Protein AF-A0A194X5V4-F1 (afdb_monomer)

Structure (mmCIF, N/CA/C/O backbone):
data_AF-A0A194X5V4-F1
#
_entry.id   AF-A0A194X5V4-F1
#
loop_
_atom_site.group_PDB
_atom_site.id
_atom_site.type_symbol
_atom_site.label_atom_id
_atom_site.label_alt_id
_atom_site.label_comp_id
_atom_site.label_asym_id
_atom_site.label_entity_id
_atom_site.label_seq_id
_atom_site.pdbx_PDB_ins_code
_atom_site.Cartn_x
_atom_site.Cartn_y
_atom_site.Cartn_z
_atom_site.occupancy
_atom_site.B_iso_or_equiv
_atom_site.auth_seq_id
_atom_site.auth_comp_id
_atom_site.auth_asym_id
_atom_site.auth_atom_id
_atom_site.pdbx_PDB_model_num
ATOM 1 N N . MET A 1 1 ? -25.259 -1.245 21.359 1.00 45.81 1 MET A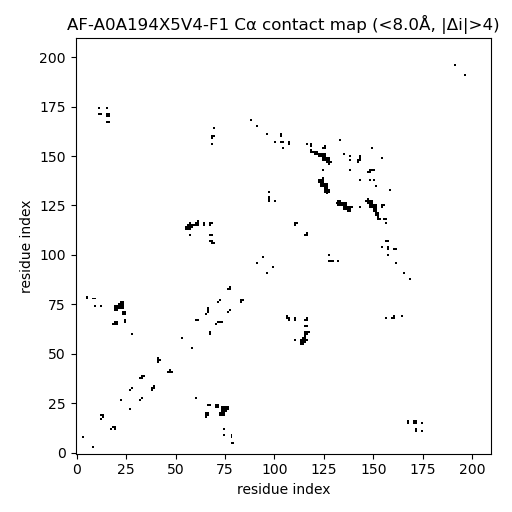 N 1
ATOM 2 C CA . MET A 1 1 ? -23.784 -1.235 21.237 1.00 45.81 1 MET A CA 1
ATOM 3 C C . MET A 1 1 ? -23.325 0.220 21.238 1.00 45.81 1 MET A C 1
ATOM 5 O O . MET A 1 1 ? -23.651 0.951 20.310 1.00 45.81 1 MET A O 1
ATOM 9 N N . GLU A 1 2 ? -22.688 0.691 22.310 1.00 43.69 2 GLU A N 1
ATOM 10 C CA . GLU A 1 2 ? -22.290 2.099 22.434 1.00 43.69 2 GLU A CA 1
ATOM 11 C C . GLU A 1 2 ? -21.183 2.425 21.414 1.00 43.69 2 GLU A C 1
ATOM 13 O O . GLU A 1 2 ? -20.182 1.710 21.302 1.00 43.69 2 GLU A O 1
ATOM 18 N N . LYS A 1 3 ? -21.366 3.478 20.608 1.00 55.34 3 LYS A N 1
ATOM 19 C CA . LYS A 1 3 ? -20.384 3.875 19.589 1.00 55.34 3 LYS A CA 1
ATOM 20 C C . LYS A 1 3 ? -19.095 4.288 20.312 1.00 55.34 3 LYS A C 1
ATOM 22 O O . LYS A 1 3 ? -19.067 5.342 20.940 1.00 55.34 3 LYS A O 1
ATOM 27 N N . LYS A 1 4 ? -18.008 3.506 20.191 1.00 63.91 4 LYS A N 1
ATOM 28 C CA . LYS A 1 4 ? -16.673 3.933 20.666 1.00 63.91 4 LYS A CA 1
ATOM 29 C C . LYS A 1 4 ? -16.400 5.346 20.138 1.00 63.91 4 LYS A C 1
ATOM 31 O O . LYS A 1 4 ? -16.548 5.569 18.929 1.00 63.91 4 LYS A O 1
ATOM 36 N N . SER A 1 5 ? -16.039 6.276 21.027 1.00 81.12 5 SER A N 1
ATOM 37 C CA . SER A 1 5 ? -15.694 7.649 20.645 1.00 81.12 5 SER A CA 1
ATOM 38 C C . SER A 1 5 ? -14.545 7.632 19.633 1.00 81.12 5 SER A C 1
ATOM 40 O O . SER A 1 5 ? -13.731 6.704 19.615 1.00 81.12 5 SER A O 1
ATOM 42 N N . GLY A 1 6 ? -14.478 8.638 18.759 1.00 82.75 6 GLY A N 1
ATOM 43 C CA . GLY A 1 6 ? -13.429 8.703 17.740 1.00 82.75 6 GLY A CA 1
ATOM 44 C C . GLY A 1 6 ? -12.018 8.592 18.336 1.00 82.75 6 GLY A C 1
ATOM 45 O O . GLY A 1 6 ? -11.165 7.934 17.748 1.00 82.75 6 GLY A O 1
ATOM 46 N N . GLU A 1 7 ? -11.775 9.183 19.508 1.00 87.38 7 GLU A N 1
ATOM 47 C CA . GLU A 1 7 ? -10.475 9.097 20.189 1.00 87.38 7 GLU A CA 1
ATOM 48 C C . GLU A 1 7 ? -10.138 7.673 20.637 1.00 87.38 7 GLU A C 1
ATOM 50 O O . GLU A 1 7 ? -9.010 7.225 20.445 1.00 87.38 7 GLU A O 1
ATOM 55 N N . LYS A 1 8 ? -11.126 6.906 21.121 1.00 87.06 8 LYS A N 1
ATOM 56 C CA . LYS A 1 8 ? -10.924 5.484 21.439 1.00 87.06 8 LYS A CA 1
ATOM 57 C C . LYS A 1 8 ? -10.541 4.674 20.196 1.00 87.06 8 LYS A C 1
ATOM 59 O O . LYS A 1 8 ? -9.695 3.796 20.284 1.00 87.06 8 LYS A O 1
ATOM 64 N N . ARG A 1 9 ? -11.132 4.962 19.027 1.00 88.25 9 ARG A N 1
ATOM 65 C CA . ARG A 1 9 ? -10.754 4.276 17.771 1.00 88.25 9 ARG A CA 1
ATOM 66 C C . ARG A 1 9 ? -9.339 4.628 17.335 1.00 88.25 9 ARG A C 1
ATOM 68 O O . ARG A 1 9 ? -8.600 3.742 16.934 1.00 88.25 9 ARG A O 1
ATOM 75 N N . LYS A 1 10 ? -8.962 5.905 17.435 1.00 91.38 10 LYS A N 1
ATOM 76 C CA . LYS A 1 10 ? -7.598 6.357 17.149 1.00 91.38 10 LYS A CA 1
ATOM 77 C C . LYS A 1 10 ? -6.572 5.643 18.031 1.00 91.38 10 LYS A C 1
ATOM 79 O O . LYS A 1 10 ? -5.567 5.190 17.500 1.00 91.38 10 LYS A O 1
ATOM 84 N N . ALA A 1 11 ? -6.833 5.529 19.335 1.00 91.25 11 ALA A N 1
ATOM 85 C CA . ALA A 1 11 ? -5.946 4.825 20.260 1.00 91.25 11 ALA A CA 1
ATOM 86 C C . ALA A 1 11 ? -5.728 3.365 19.830 1.00 91.25 11 ALA A C 1
ATOM 88 O O . ALA A 1 11 ? -4.590 2.958 19.643 1.00 91.25 11 ALA A O 1
ATOM 89 N N . LEU A 1 12 ? -6.807 2.633 19.527 1.00 90.06 12 LEU A N 1
ATOM 90 C CA . LEU A 1 12 ? -6.720 1.241 19.063 1.00 90.06 12 LEU A CA 1
ATOM 91 C C . LEU A 1 12 ? -5.952 1.091 17.740 1.00 90.06 12 LEU A C 1
ATOM 93 O O . LEU A 1 12 ? -5.198 0.141 17.564 1.00 90.06 12 LEU A O 1
ATOM 97 N N . LEU A 1 13 ? -6.126 2.028 16.801 1.00 92.00 13 LEU A N 1
ATOM 98 C CA . LEU A 1 13 ? -5.374 2.023 15.542 1.00 92.00 13 LEU A CA 1
ATOM 99 C C . LEU A 1 13 ? -3.871 2.238 15.772 1.00 92.00 13 LEU A C 1
ATOM 101 O O . LEU A 1 13 ? -3.064 1.602 15.105 1.00 92.00 13 LEU A O 1
ATOM 105 N N . LEU A 1 14 ? -3.505 3.109 16.715 1.00 93.31 14 LEU A N 1
ATOM 106 C CA . LEU A 1 14 ? -2.111 3.389 17.071 1.00 93.31 14 LEU A CA 1
ATOM 107 C C . LEU A 1 14 ? -1.471 2.273 17.902 1.00 93.31 14 LEU A C 1
ATOM 109 O O . LEU A 1 14 ? -0.270 2.057 17.796 1.00 93.31 14 LEU A O 1
ATOM 113 N N . GLU A 1 15 ? -2.255 1.556 18.704 1.00 92.44 15 GLU A N 1
ATOM 114 C CA . GLU A 1 15 ? -1.799 0.333 19.371 1.00 92.44 15 GLU A CA 1
ATOM 115 C C . GLU A 1 15 ? -1.475 -0.771 18.353 1.00 92.44 15 GLU A C 1
ATOM 117 O O . GLU A 1 15 ? -0.500 -1.497 18.531 1.00 92.44 15 GLU A O 1
ATOM 122 N N . ALA A 1 16 ? -2.263 -0.882 17.276 1.00 91.38 16 ALA A N 1
ATOM 123 C CA . ALA A 1 16 ? -2.038 -1.861 16.213 1.00 91.38 16 ALA A CA 1
ATOM 124 C C . ALA A 1 16 ? -0.903 -1.466 15.248 1.00 91.38 16 ALA A C 1
ATOM 126 O O . ALA A 1 16 ? -0.141 -2.322 14.805 1.00 91.38 16 ALA A O 1
ATOM 127 N N . ASP A 1 17 ? -0.781 -0.181 14.907 1.00 92.19 17 ASP A N 1
ATOM 128 C CA . ASP A 1 17 ? 0.313 0.351 14.091 1.00 92.19 17 ASP A CA 1
ATOM 129 C C . ASP A 1 17 ? 0.730 1.746 14.592 1.00 92.19 17 ASP A C 1
ATOM 131 O O . ASP A 1 17 ? 0.142 2.757 14.185 1.00 92.19 17 ASP A O 1
ATOM 135 N N . PRO A 1 18 ? 1.785 1.832 15.427 1.00 92.25 18 PRO A N 1
ATOM 136 C CA . PRO A 1 18 ? 2.283 3.104 15.955 1.00 92.25 18 PRO A CA 1
ATOM 137 C C . PRO A 1 18 ? 2.777 4.074 14.875 1.00 92.25 18 PRO A C 1
ATOM 139 O O . PRO A 1 18 ? 2.921 5.268 15.129 1.00 92.25 18 PRO A O 1
ATOM 142 N N . THR A 1 19 ? 3.052 3.571 13.667 1.00 89.38 19 THR A N 1
ATOM 143 C CA . THR A 1 19 ? 3.538 4.362 12.529 1.00 89.38 19 THR A CA 1
ATOM 144 C C . THR A 1 19 ? 2.417 4.812 11.593 1.00 89.38 19 THR A C 1
ATOM 146 O O . THR A 1 19 ? 2.694 5.431 10.561 1.00 89.38 19 THR A O 1
ATOM 149 N N . MET A 1 20 ? 1.155 4.502 11.919 1.00 90.38 20 MET A N 1
ATOM 150 C CA . MET A 1 20 ? 0.019 4.862 11.080 1.00 90.38 20 MET A CA 1
ATOM 151 C C . MET A 1 20 ? -0.079 6.378 10.933 1.00 90.38 20 MET A C 1
ATOM 153 O O . MET A 1 20 ? -0.158 7.131 11.905 1.00 90.38 20 MET A O 1
ATOM 157 N N . TYR A 1 21 ? -0.097 6.832 9.685 1.00 89.50 21 TYR A N 1
ATOM 158 C CA . TYR A 1 21 ? -0.083 8.255 9.403 1.00 89.50 21 TYR A CA 1
ATOM 159 C C . TYR A 1 21 ? -1.426 8.899 9.802 1.00 89.50 21 TYR A C 1
ATOM 161 O O . TYR A 1 21 ? -2.492 8.322 9.550 1.00 89.50 21 TYR A O 1
ATOM 169 N N . PRO A 1 22 ? -1.413 10.084 10.437 1.00 87.38 22 PRO A N 1
ATOM 170 C CA . PRO A 1 22 ? -2.618 10.654 11.027 1.00 87.38 22 PRO A CA 1
ATOM 171 C C . PRO A 1 22 ? -3.641 11.167 10.009 1.00 87.38 22 PRO A C 1
ATOM 173 O O . PRO A 1 22 ? -4.832 11.154 10.313 1.00 87.38 22 PRO A O 1
ATOM 176 N N . HIS A 1 23 ? -3.202 11.583 8.820 1.00 85.06 23 HIS A N 1
ATOM 177 C CA . HIS A 1 23 ? -4.030 12.333 7.872 1.00 85.06 23 HIS A CA 1
ATOM 178 C C . HIS A 1 23 ? -4.214 11.623 6.541 1.00 85.06 23 HIS A C 1
ATOM 180 O O . HIS A 1 23 ? -3.400 10.795 6.136 1.00 85.06 23 HIS A O 1
ATOM 186 N N . GLN A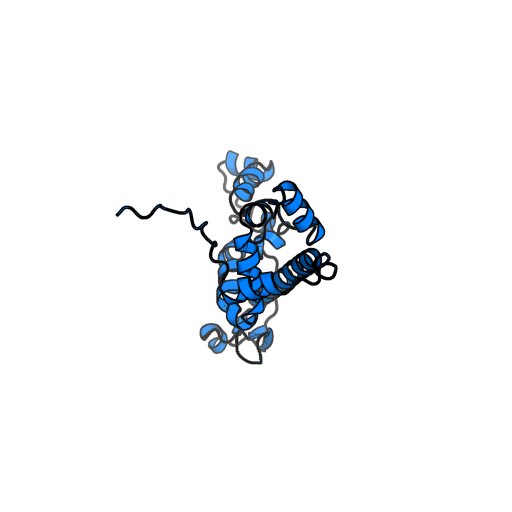 1 24 ? -5.270 11.980 5.818 1.00 79.12 24 GLN A N 1
ATOM 187 C CA . GLN A 1 24 ? -5.379 11.565 4.426 1.00 79.12 24 GLN A CA 1
ATOM 188 C C . GLN A 1 24 ? -4.277 12.241 3.590 1.00 79.12 24 GLN A C 1
ATOM 190 O O . GLN A 1 24 ? -4.008 13.435 3.734 1.00 79.12 24 GLN A O 1
ATOM 195 N N . CYS A 1 25 ? -3.602 11.450 2.749 1.00 68.50 25 CYS A N 1
ATOM 196 C CA . CYS A 1 25 ? -2.513 11.918 1.890 1.00 68.50 25 CYS A CA 1
ATOM 197 C C . CYS A 1 25 ? -2.973 13.058 0.953 1.00 68.50 25 CYS A C 1
ATOM 199 O O . CYS A 1 25 ? -4.155 13.176 0.645 1.00 68.50 25 CYS A O 1
ATOM 201 N N . ASP A 1 26 ? -1.999 13.838 0.473 1.00 62.66 26 ASP A N 1
ATOM 202 C CA . ASP A 1 26 ? -2.054 14.967 -0.472 1.00 62.66 26 ASP A CA 1
ATOM 203 C C . ASP A 1 26 ? -2.190 16.385 0.097 1.00 62.66 26 ASP A C 1
ATOM 205 O O . ASP A 1 26 ? -1.399 17.231 -0.308 1.00 62.66 26 ASP A O 1
ATOM 209 N N . ILE A 1 27 ? -3.084 16.669 1.049 1.00 50.97 27 ILE A N 1
ATOM 210 C CA . ILE A 1 27 ? -3.332 18.071 1.463 1.00 50.97 27 ILE A CA 1
ATOM 211 C C . ILE A 1 27 ? -2.224 18.611 2.392 1.00 50.97 27 ILE A C 1
ATOM 213 O O . ILE A 1 27 ? -1.742 19.732 2.223 1.00 50.97 27 ILE A O 1
ATOM 217 N N . ARG A 1 28 ? -1.745 17.800 3.345 1.00 50.81 28 ARG A N 1
ATOM 218 C CA . ARG A 1 28 ? -0.686 18.233 4.282 1.00 50.81 28 ARG A CA 1
ATOM 219 C C . ARG A 1 28 ? 0.715 18.215 3.687 1.00 50.81 28 ARG A C 1
ATOM 221 O O . ARG A 1 28 ? 1.521 19.080 4.010 1.00 50.81 28 ARG A O 1
ATOM 228 N N . PHE A 1 29 ? 0.971 17.293 2.755 1.00 57.69 29 PHE A N 1
ATOM 229 C CA . PHE A 1 29 ? 2.212 17.284 1.977 1.00 57.69 29 PHE A CA 1
ATOM 230 C C . PHE A 1 29 ? 2.339 18.480 1.046 1.00 57.69 29 PHE A C 1
ATOM 232 O O . PHE A 1 29 ? 3.423 18.686 0.531 1.00 57.69 29 PHE A O 1
ATOM 239 N N . THR A 1 30 ? 1.279 19.244 0.786 1.00 58.53 30 THR A N 1
ATOM 240 C CA . THR A 1 30 ? 1.413 20.534 0.109 1.00 58.53 30 THR A CA 1
ATOM 241 C C . THR A 1 30 ? 1.656 21.657 1.106 1.00 58.53 30 THR A C 1
ATOM 243 O O . THR A 1 30 ? 2.584 22.423 0.908 1.00 58.53 30 THR A O 1
ATOM 246 N N . GLU A 1 31 ? 0.916 21.746 2.211 1.00 54.94 31 GLU A N 1
ATOM 247 C CA . GLU A 1 31 ? 1.033 22.902 3.109 1.00 54.94 31 GLU A CA 1
ATOM 248 C C . GLU A 1 31 ? 2.288 22.869 4.000 1.00 54.94 31 GLU A C 1
ATOM 250 O O . GLU A 1 31 ? 3.033 23.843 4.023 1.00 54.94 31 GLU A O 1
ATOM 255 N N . GLU A 1 32 ? 2.584 21.768 4.697 1.00 56.81 32 GLU A N 1
ATOM 256 C CA . GLU A 1 32 ? 3.774 21.667 5.567 1.00 56.81 32 GLU A CA 1
ATOM 257 C C . GLU A 1 32 ? 5.075 21.650 4.747 1.00 56.81 32 GLU A C 1
ATOM 259 O O . GLU A 1 32 ? 6.091 22.207 5.158 1.00 56.81 32 GLU A O 1
ATOM 264 N N . PHE A 1 33 ? 5.020 21.066 3.549 1.00 56.88 33 PHE A N 1
ATOM 265 C CA . PHE A 1 33 ? 6.147 20.965 2.626 1.00 56.88 33 PHE A CA 1
ATOM 266 C C . PHE A 1 33 ? 6.467 22.288 1.923 1.00 56.88 33 PHE A C 1
ATOM 268 O O . PHE A 1 33 ? 7.618 22.708 1.930 1.00 56.88 33 PHE A O 1
ATOM 275 N N . VAL A 1 34 ? 5.465 22.986 1.364 1.00 56.34 34 VAL A N 1
ATOM 276 C CA . VAL A 1 34 ? 5.650 24.327 0.763 1.00 56.34 34 VAL A CA 1
ATOM 277 C C . VAL A 1 34 ? 6.179 25.314 1.803 1.00 56.34 34 VAL A C 1
ATOM 279 O O . VAL A 1 34 ? 6.888 26.263 1.473 1.00 56.34 34 VAL A O 1
ATOM 282 N N . ASN A 1 35 ? 5.863 25.075 3.075 1.00 59.72 35 ASN A N 1
ATOM 283 C CA . ASN A 1 35 ? 6.273 25.914 4.183 1.00 59.72 35 ASN A CA 1
ATOM 284 C C . ASN A 1 35 ? 7.654 25.590 4.773 1.00 59.72 35 ASN A C 1
ATOM 286 O O . ASN A 1 35 ? 8.074 26.302 5.693 1.00 59.72 35 ASN A O 1
ATOM 290 N N . THR A 1 36 ? 8.396 24.594 4.269 1.00 65.62 36 THR A N 1
ATOM 291 C CA . THR A 1 36 ? 9.775 24.403 4.740 1.00 65.62 36 THR A CA 1
ATOM 292 C C . THR A 1 36 ? 10.651 25.587 4.313 1.00 65.62 36 THR A C 1
ATOM 294 O O . THR A 1 36 ? 10.455 26.154 3.233 1.00 65.62 36 THR A O 1
ATOM 297 N N . PRO A 1 37 ? 11.636 26.005 5.129 1.00 65.06 37 PRO A N 1
ATOM 298 C CA . PRO A 1 37 ? 12.526 27.109 4.771 1.00 65.06 37 PRO A CA 1
ATOM 299 C C . PRO A 1 37 ? 13.303 26.882 3.467 1.00 65.06 37 PRO A C 1
ATOM 301 O O . PRO A 1 37 ? 13.709 27.855 2.832 1.00 65.06 37 PRO A O 1
ATOM 304 N N . GLU A 1 38 ? 13.548 25.627 3.072 1.00 62.75 38 GLU A N 1
ATOM 305 C CA . GLU A 1 38 ? 14.156 25.297 1.777 1.00 62.75 38 GLU A CA 1
ATOM 306 C C . GLU A 1 38 ? 13.182 25.528 0.614 1.00 62.75 38 GLU A C 1
ATOM 308 O O . GLU A 1 38 ? 13.519 26.239 -0.331 1.00 62.75 38 GLU A O 1
ATOM 313 N N . GLN A 1 39 ? 11.956 25.002 0.706 1.00 61.75 39 GLN A N 1
ATOM 314 C CA . GLN A 1 39 ? 10.950 25.141 -0.352 1.00 61.75 39 GLN A CA 1
ATOM 315 C C . GLN A 1 39 ? 10.469 26.588 -0.495 1.00 61.75 39 GLN A C 1
ATOM 317 O O . GLN A 1 39 ? 10.365 27.089 -1.612 1.00 61.75 39 GLN A O 1
ATOM 322 N N . ARG A 1 40 ? 10.281 27.321 0.614 1.00 62.78 40 ARG A N 1
ATOM 323 C CA . ARG A 1 40 ? 9.958 28.758 0.568 1.00 62.78 40 ARG A CA 1
ATOM 324 C C . ARG A 1 40 ? 11.040 29.577 -0.127 1.00 62.78 40 ARG A C 1
ATOM 326 O O . ARG A 1 40 ? 10.697 30.474 -0.888 1.00 62.78 40 ARG A O 1
ATOM 333 N N . ARG A 1 41 ? 12.325 29.277 0.104 1.00 62.06 41 ARG A N 1
ATOM 334 C CA . ARG A 1 41 ? 13.439 29.963 -0.578 1.00 62.06 41 ARG A CA 1
ATOM 335 C C . ARG A 1 41 ? 13.453 29.678 -2.079 1.00 62.06 41 ARG A C 1
ATOM 337 O O . ARG A 1 41 ? 13.672 30.605 -2.851 1.00 62.06 41 ARG A O 1
ATOM 344 N N . SER A 1 42 ? 13.180 28.436 -2.478 1.00 56.22 42 SER A N 1
ATOM 345 C CA . SER A 1 42 ? 13.067 28.039 -3.889 1.00 56.22 42 SER A CA 1
ATOM 346 C C . SER A 1 42 ? 11.870 28.706 -4.588 1.00 56.22 42 SER A C 1
ATOM 348 O O . SER A 1 42 ? 11.999 29.223 -5.692 1.00 56.22 42 SER A O 1
ATOM 350 N N . LEU A 1 43 ? 10.716 28.790 -3.916 1.00 56.09 43 LEU A N 1
ATOM 351 C CA . LEU A 1 43 ? 9.505 29.413 -4.464 1.00 56.09 43 LEU A CA 1
ATOM 352 C C . LEU A 1 43 ? 9.574 30.952 -4.502 1.00 56.09 43 LEU A C 1
ATOM 354 O O . LEU A 1 43 ? 9.070 31.560 -5.443 1.00 56.09 43 LEU A O 1
ATOM 358 N N . GLN A 1 44 ? 10.184 31.595 -3.498 1.00 58.62 44 GLN A N 1
ATOM 359 C CA . GLN A 1 44 ? 10.293 33.062 -3.411 1.00 58.62 44 GLN A CA 1
ATOM 360 C C . GLN A 1 44 ? 11.335 33.658 -4.357 1.00 58.62 44 GLN A C 1
ATOM 362 O O . GLN A 1 44 ? 11.206 34.819 -4.737 1.00 58.62 44 GLN A O 1
ATOM 367 N N . SER A 1 45 ? 12.366 32.901 -4.737 1.00 55.88 45 SER A N 1
ATOM 368 C CA . SER A 1 45 ? 13.391 33.404 -5.651 1.00 55.88 45 SER A CA 1
ATOM 369 C C . SER A 1 45 ? 12.875 33.545 -7.088 1.00 55.88 45 SER A C 1
ATOM 371 O O . SER A 1 45 ? 13.526 34.204 -7.892 1.00 55.88 45 SER A O 1
ATOM 373 N N . GLY A 1 46 ? 11.740 32.917 -7.440 1.00 47.59 46 GLY A N 1
ATOM 374 C CA . GLY A 1 46 ? 11.266 32.808 -8.829 1.00 47.59 46 GLY A CA 1
ATOM 375 C C . GLY A 1 46 ? 12.235 32.041 -9.742 1.00 47.59 46 GLY A C 1
ATOM 376 O O . GLY A 1 46 ? 11.994 31.902 -10.941 1.00 47.59 46 GLY A O 1
ATOM 377 N N . VAL A 1 47 ? 13.329 31.539 -9.172 1.00 45.72 47 VAL A N 1
ATOM 378 C CA . VAL A 1 47 ? 14.347 30.741 -9.825 1.00 45.72 47 VAL A CA 1
ATOM 379 C C . VAL A 1 47 ? 13.983 29.307 -9.500 1.00 45.72 47 VAL A C 1
ATOM 381 O O . VAL A 1 47 ? 14.197 28.850 -8.380 1.00 45.72 47 VAL A O 1
ATOM 384 N N . TRP A 1 48 ? 13.434 28.594 -10.486 1.00 47.69 48 TRP A N 1
ATOM 385 C CA . TRP A 1 48 ? 13.565 27.141 -10.521 1.00 47.69 48 TRP A CA 1
ATOM 386 C C . TRP A 1 48 ? 15.036 26.854 -10.257 1.00 47.69 48 TRP A C 1
ATOM 388 O O . TRP A 1 48 ? 15.873 27.227 -11.082 1.00 47.69 48 TRP A O 1
ATOM 398 N N . ASP A 1 49 ? 15.364 26.326 -9.080 1.00 49.41 49 ASP A N 1
ATOM 399 C CA . ASP A 1 49 ? 16.750 26.028 -8.763 1.00 49.41 49 ASP A CA 1
ATOM 400 C C . ASP A 1 49 ? 17.214 25.000 -9.792 1.00 49.41 49 ASP A C 1
ATOM 402 O O . ASP A 1 49 ? 16.836 23.832 -9.738 1.00 49.41 49 ASP A O 1
ATOM 406 N N . GLN A 1 50 ? 17.995 25.450 -10.776 1.00 50.25 50 GLN A N 1
ATOM 407 C CA . GLN A 1 50 ? 18.554 24.587 -11.814 1.00 50.25 50 GLN A CA 1
ATOM 408 C C . GLN A 1 50 ? 19.443 23.494 -11.196 1.00 50.25 50 GLN A C 1
ATOM 410 O O . GLN A 1 50 ? 19.759 22.515 -11.870 1.00 50.25 50 GLN A O 1
ATOM 415 N N . ASN A 1 51 ? 19.808 23.644 -9.915 1.00 50.44 51 ASN A N 1
ATOM 416 C CA . ASN A 1 51 ? 20.584 22.700 -9.130 1.00 50.44 51 ASN A CA 1
ATOM 417 C C . ASN A 1 51 ? 19.753 21.877 -8.128 1.00 50.44 51 ASN A C 1
ATOM 419 O O . ASN A 1 51 ? 20.361 21.076 -7.417 1.00 50.44 51 ASN A O 1
ATOM 423 N N . ASP A 1 52 ? 18.416 22.002 -8.068 1.00 54.16 52 ASP A N 1
ATOM 424 C CA . ASP A 1 52 ? 17.566 21.006 -7.395 1.00 54.16 52 ASP A CA 1
ATOM 425 C C . ASP A 1 52 ? 17.031 20.002 -8.430 1.00 54.16 52 ASP A C 1
ATOM 427 O O . ASP A 1 52 ? 16.080 20.292 -9.161 1.00 54.16 52 ASP A O 1
ATOM 431 N N . PRO A 1 53 ? 17.605 18.784 -8.508 1.00 53.91 53 PRO A N 1
ATOM 432 C CA . PRO A 1 53 ? 17.171 17.802 -9.491 1.00 53.91 53 PRO A CA 1
ATOM 433 C C . PRO A 1 53 ? 15.754 17.252 -9.262 1.00 53.91 53 PRO A C 1
ATOM 435 O O . PRO A 1 53 ? 15.316 16.416 -10.048 1.00 53.91 53 PRO A O 1
ATOM 438 N N . ASP A 1 54 ? 15.062 17.609 -8.174 1.00 60.50 54 ASP A N 1
ATOM 439 C CA . ASP A 1 54 ? 13.776 17.009 -7.804 1.00 60.50 54 ASP A CA 1
ATOM 440 C C . ASP A 1 54 ? 12.641 18.027 -7.786 1.00 60.50 54 ASP A C 1
ATOM 442 O O . ASP A 1 54 ? 12.062 18.374 -6.758 1.00 60.50 54 ASP A O 1
ATOM 446 N N . LEU A 1 55 ? 12.250 18.398 -9.003 1.00 61.59 55 LEU A N 1
ATOM 447 C CA . LEU A 1 55 ? 11.042 19.163 -9.318 1.00 61.59 55 LEU A CA 1
ATOM 448 C C . LEU A 1 55 ? 9.742 18.481 -8.843 1.00 61.59 55 LEU A C 1
ATOM 450 O O . LEU A 1 55 ? 8.671 19.082 -8.897 1.00 61.59 55 LEU A O 1
ATOM 454 N N . THR A 1 56 ? 9.805 17.214 -8.422 1.00 66.25 56 THR A N 1
ATOM 455 C CA . THR A 1 56 ? 8.634 16.369 -8.160 1.00 66.25 56 THR A CA 1
ATOM 456 C C . THR A 1 56 ? 8.296 16.213 -6.679 1.00 66.25 56 THR A C 1
ATOM 458 O O . THR A 1 56 ? 7.268 15.618 -6.355 1.00 66.25 56 THR A O 1
ATOM 461 N N . GLN A 1 57 ? 9.100 16.790 -5.775 1.00 73.31 57 GLN A N 1
ATOM 462 C CA . GLN A 1 57 ? 8.953 16.658 -4.315 1.00 73.31 57 GLN A CA 1
ATOM 463 C C . GLN A 1 57 ? 9.167 15.220 -3.803 1.00 73.31 57 GLN A C 1
ATOM 465 O O . GLN A 1 57 ? 8.778 14.874 -2.682 1.00 73.31 57 GLN A O 1
ATOM 470 N N . GLY A 1 58 ? 9.771 14.353 -4.614 1.00 79.44 58 GLY A N 1
ATOM 471 C CA . GLY A 1 58 ? 9.889 12.926 -4.349 1.00 79.44 58 GLY A CA 1
ATOM 472 C C . GLY A 1 58 ? 10.719 12.594 -3.133 1.00 79.44 58 GLY A C 1
ATOM 473 O O . GLY A 1 58 ? 10.269 11.921 -2.206 1.00 79.44 58 GLY A O 1
ATOM 474 N N . ARG A 1 59 ? 11.950 13.093 -3.123 1.00 80.56 59 ARG A N 1
ATOM 475 C CA . ARG A 1 59 ? 12.951 12.859 -2.085 1.00 80.56 59 ARG A CA 1
ATOM 476 C C . ARG A 1 59 ? 12.425 13.225 -0.710 1.00 80.56 59 ARG A C 1
ATOM 478 O O . ARG A 1 59 ? 12.595 12.441 0.218 1.00 80.56 59 ARG A O 1
ATOM 485 N N . ALA A 1 60 ? 11.724 14.347 -0.600 1.00 77.25 60 ALA A N 1
ATOM 486 C CA . ALA A 1 60 ? 11.163 14.809 0.661 1.00 77.25 60 ALA A CA 1
ATOM 487 C C . ALA A 1 60 ? 10.012 13.941 1.189 1.00 77.25 60 ALA A C 1
ATOM 489 O O . ALA A 1 60 ? 9.754 13.926 2.389 1.00 77.25 60 ALA A O 1
ATOM 490 N N . ARG A 1 61 ? 9.336 13.186 0.318 1.00 82.56 61 ARG A N 1
ATOM 491 C CA . ARG A 1 61 ? 8.257 12.262 0.701 1.00 82.56 61 ARG A CA 1
ATOM 492 C C . ARG A 1 61 ? 8.765 10.882 1.121 1.00 82.56 61 ARG A C 1
ATOM 494 O O . ARG A 1 61 ? 8.029 10.144 1.769 1.00 82.56 61 ARG A O 1
ATOM 501 N N . ARG A 1 62 ? 10.027 10.538 0.833 1.00 87.00 62 ARG A N 1
ATOM 502 C CA . ARG A 1 62 ? 10.622 9.229 1.180 1.00 87.00 62 ARG A CA 1
ATOM 503 C C . ARG A 1 62 ? 10.576 8.876 2.673 1.00 87.00 62 ARG A C 1
ATOM 505 O O . ARG A 1 62 ? 10.311 7.709 2.959 1.00 87.00 62 ARG A O 1
ATOM 512 N N . PRO A 1 63 ? 10.776 9.814 3.626 1.00 85.50 63 PRO A N 1
ATOM 513 C CA . PRO A 1 63 ? 10.590 9.529 5.054 1.00 85.50 63 PRO A CA 1
ATOM 514 C C . PRO A 1 63 ? 9.165 9.078 5.404 1.00 85.50 63 PRO A C 1
ATOM 516 O O . PRO A 1 63 ? 8.956 8.382 6.390 1.00 85.50 63 PRO A O 1
ATOM 519 N N . TYR A 1 64 ? 8.185 9.417 4.566 1.00 86.69 64 TYR A N 1
ATOM 520 C CA . TYR A 1 64 ? 6.772 9.086 4.730 1.00 86.69 64 TYR A CA 1
ATOM 521 C C . TYR A 1 64 ? 6.364 7.896 3.855 1.00 86.69 64 TYR A C 1
ATOM 523 O O . TYR A 1 64 ? 5.287 7.861 3.255 1.00 86.69 64 TYR A O 1
ATOM 531 N N . ARG A 1 65 ? 7.242 6.895 3.772 1.00 91.25 65 ARG A N 1
ATOM 532 C CA . ARG A 1 65 ? 7.077 5.733 2.895 1.00 91.25 65 ARG A CA 1
ATOM 533 C C . ARG A 1 65 ? 5.741 5.014 3.090 1.00 91.25 65 ARG A C 1
ATOM 535 O O . ARG A 1 65 ? 5.078 4.721 2.103 1.00 91.25 65 ARG A O 1
ATOM 542 N N . ASN A 1 66 ? 5.315 4.788 4.335 1.00 90.06 66 ASN A N 1
ATOM 543 C CA . ASN A 1 66 ? 4.101 4.017 4.637 1.00 90.06 66 ASN A CA 1
ATOM 544 C C . ASN A 1 66 ? 2.840 4.650 4.032 1.00 90.06 66 ASN A C 1
ATOM 546 O O . ASN A 1 66 ? 2.044 3.956 3.405 1.00 90.06 66 ASN A O 1
ATOM 550 N N . ILE A 1 67 ? 2.687 5.972 4.149 1.00 89.19 67 ILE A N 1
ATOM 551 C CA . ILE A 1 67 ? 1.550 6.684 3.547 1.00 89.19 67 ILE A CA 1
ATOM 552 C C . ILE A 1 67 ? 1.689 6.802 2.023 1.00 89.19 67 ILE A C 1
ATOM 554 O O . ILE A 1 67 ? 0.684 6.863 1.322 1.00 89.19 67 ILE A O 1
ATOM 558 N N . CYS A 1 68 ? 2.912 6.776 1.485 1.00 91.12 68 CYS A N 1
ATOM 559 C CA . CYS A 1 68 ? 3.127 6.699 0.038 1.00 91.12 68 CYS A CA 1
ATOM 560 C C . CYS A 1 68 ? 2.767 5.312 -0.529 1.00 91.12 68 CYS A C 1
ATOM 562 O O . CYS A 1 68 ? 2.259 5.223 -1.644 1.00 91.12 68 CYS A O 1
ATOM 564 N N . LEU A 1 69 ? 3.006 4.235 0.224 1.00 93.94 69 LEU A N 1
ATOM 565 C CA . LEU A 1 69 ? 2.624 2.875 -0.164 1.00 93.94 69 LEU A CA 1
ATOM 566 C C . LEU A 1 69 ? 1.110 2.655 -0.046 1.00 93.94 69 LEU A C 1
ATOM 568 O O . LEU A 1 69 ? 0.502 2.040 -0.918 1.00 93.94 69 LEU A O 1
ATOM 572 N N . LEU A 1 70 ? 0.497 3.155 1.033 1.00 93.69 70 LEU A N 1
ATOM 573 C CA . LEU A 1 70 ? -0.900 2.896 1.389 1.00 93.69 70 LEU A CA 1
ATOM 574 C C . LEU A 1 70 ? -1.624 4.204 1.768 1.00 93.69 70 LEU A C 1
ATOM 576 O O . LEU A 1 70 ? -1.997 4.394 2.927 1.00 93.69 70 LEU A O 1
ATOM 580 N N . PRO A 1 71 ? -1.887 5.113 0.807 1.00 90.00 71 PRO A N 1
ATOM 581 C CA . PRO A 1 71 ? -2.441 6.447 1.086 1.00 90.00 71 PRO A CA 1
ATOM 582 C C . PRO A 1 71 ? -3.830 6.427 1.742 1.00 90.00 71 PRO A C 1
ATOM 584 O O . PRO A 1 71 ? -4.229 7.382 2.411 1.00 90.00 71 PRO A O 1
ATOM 587 N N . TYR A 1 72 ? -4.569 5.330 1.570 1.00 89.50 72 TYR A N 1
ATOM 588 C CA . TYR A 1 72 ? -5.899 5.119 2.140 1.00 89.50 72 TYR A CA 1
ATOM 589 C C . TYR A 1 72 ? -5.876 4.525 3.559 1.00 89.50 72 TYR A C 1
ATOM 591 O O . TYR A 1 72 ? -6.915 4.510 4.222 1.00 89.50 72 TYR A O 1
ATOM 599 N N . LEU A 1 73 ? -4.718 4.048 4.029 1.00 92.31 73 LEU A N 1
ATOM 600 C CA . LEU A 1 73 ? -4.538 3.453 5.350 1.00 92.31 73 LEU A CA 1
ATOM 601 C C . LEU A 1 73 ? -3.989 4.510 6.323 1.00 92.31 73 LEU A C 1
ATOM 603 O O . LEU A 1 73 ? -2.795 4.577 6.602 1.00 92.31 73 LEU A O 1
ATOM 607 N N . ASN A 1 74 ? -4.879 5.381 6.800 1.00 91.56 74 ASN A N 1
ATOM 608 C CA . ASN A 1 74 ? -4.556 6.483 7.710 1.00 91.56 74 ASN A CA 1
ATOM 609 C C . ASN A 1 74 ? -5.621 6.640 8.805 1.00 91.56 74 ASN A C 1
ATOM 611 O O . ASN A 1 74 ? -6.771 6.219 8.642 1.00 91.56 74 ASN A O 1
ATOM 615 N N . ILE A 1 75 ? -5.239 7.271 9.918 1.00 91.69 75 ILE A N 1
ATOM 616 C CA . ILE A 1 75 ? -6.088 7.385 11.112 1.00 91.69 75 ILE A CA 1
ATOM 617 C C . ILE A 1 75 ? -7.376 8.139 10.799 1.00 91.69 75 ILE A C 1
ATOM 619 O O . ILE A 1 75 ? -8.451 7.661 11.141 1.00 91.69 75 ILE A O 1
ATOM 623 N N . GLU A 1 76 ? -7.287 9.302 10.155 1.00 90.06 76 GLU A N 1
ATOM 624 C CA . GLU A 1 76 ? -8.445 10.133 9.819 1.00 90.06 76 GLU A CA 1
ATOM 625 C C . GLU A 1 76 ? -9.499 9.355 9.019 1.00 90.06 76 GLU A C 1
ATOM 627 O O . GLU A 1 76 ? -10.679 9.355 9.372 1.00 90.06 76 GLU A O 1
ATOM 632 N N . SER A 1 77 ? -9.063 8.600 8.012 1.00 88.12 77 SER A N 1
ATOM 633 C CA . SER A 1 77 ? -9.932 7.762 7.186 1.00 88.12 77 SER A CA 1
ATOM 634 C C . SER A 1 77 ? -10.602 6.643 7.985 1.00 88.12 77 SER A C 1
ATOM 636 O O . SER A 1 77 ? -11.817 6.471 7.905 1.00 88.12 77 SER A O 1
ATOM 638 N N . LEU A 1 78 ? -9.826 5.879 8.758 1.00 90.69 78 LEU A N 1
ATOM 639 C CA . LEU A 1 78 ? -10.324 4.693 9.465 1.00 90.69 78 LEU A CA 1
ATOM 640 C C . LEU A 1 78 ? -11.139 5.037 10.723 1.00 90.69 78 LEU A C 1
ATOM 642 O O . LEU A 1 78 ? -12.083 4.331 11.077 1.00 90.69 78 LEU A O 1
ATOM 646 N N . LYS A 1 79 ? -10.798 6.136 11.403 1.00 88.69 79 LYS A N 1
ATOM 647 C CA . LYS A 1 79 ? -11.513 6.645 12.582 1.00 88.69 79 LYS A CA 1
ATOM 648 C C . LYS A 1 79 ? -12.922 7.112 12.219 1.00 88.69 79 LYS A C 1
ATOM 650 O O . LYS A 1 79 ? -13.876 6.815 12.954 1.00 88.69 79 LYS A O 1
ATOM 655 N N . ASN A 1 80 ? -13.025 7.872 11.126 1.00 85.94 80 ASN A N 1
ATOM 656 C CA . ASN A 1 80 ? -14.248 8.558 10.718 1.00 85.94 80 ASN A CA 1
ATOM 657 C C . ASN A 1 80 ? -15.230 7.616 10.011 1.00 85.94 80 ASN A C 1
ATOM 659 O O . ASN A 1 80 ? -16.437 7.747 10.213 1.00 85.94 80 ASN A O 1
ATOM 663 N N . ASP A 1 81 ? -14.722 6.631 9.266 1.00 86.56 81 ASP A N 1
ATOM 664 C CA . ASP A 1 81 ? -15.529 5.653 8.538 1.00 86.56 81 ASP A CA 1
ATOM 665 C C . ASP A 1 81 ? -15.118 4.203 8.874 1.00 86.56 81 ASP A C 1
ATOM 667 O O . ASP A 1 81 ? -14.267 3.613 8.203 1.00 86.56 81 ASP A O 1
ATOM 671 N N . PRO A 1 82 ? -15.744 3.580 9.893 1.00 83.62 82 PRO A N 1
ATOM 672 C CA . PRO A 1 82 ? -15.479 2.186 10.244 1.00 83.62 82 PRO A CA 1
ATOM 673 C C . PRO A 1 82 ? -15.812 1.187 9.127 1.00 83.62 82 PRO A C 1
ATOM 675 O O . PRO A 1 82 ? -15.218 0.109 9.082 1.00 83.62 82 PRO A O 1
ATOM 678 N N . ALA A 1 83 ? -16.738 1.520 8.216 1.00 88.62 83 ALA A N 1
ATOM 679 C CA . ALA A 1 83 ? -17.087 0.633 7.109 1.00 88.62 83 ALA A CA 1
ATOM 680 C C . ALA A 1 83 ? -15.914 0.483 6.131 1.00 88.62 83 ALA A C 1
ATOM 682 O O . ALA A 1 83 ? -15.739 -0.583 5.544 1.00 88.62 83 ALA A O 1
ATOM 683 N N . ARG A 1 84 ? -15.054 1.503 6.011 1.00 91.06 84 ARG A N 1
ATOM 684 C CA . ARG A 1 84 ? -13.814 1.428 5.229 1.00 91.06 84 ARG A CA 1
ATOM 685 C C . ARG A 1 84 ? -12.894 0.318 5.728 1.00 91.06 84 ARG A C 1
ATOM 687 O O . ARG A 1 84 ? -12.426 -0.473 4.916 1.00 91.06 84 ARG A O 1
ATOM 694 N N . LEU A 1 85 ? -12.676 0.225 7.042 1.00 90.81 85 LEU A N 1
ATOM 695 C CA . LEU A 1 85 ? -11.850 -0.831 7.634 1.00 90.81 85 LEU A CA 1
ATOM 696 C C . LEU A 1 85 ? -12.429 -2.220 7.335 1.00 90.81 85 LEU A C 1
ATOM 698 O O . LEU A 1 85 ? -11.712 -3.090 6.847 1.00 90.81 85 LEU A O 1
ATOM 702 N N . LEU A 1 86 ? -13.732 -2.406 7.568 1.00 90.69 86 LEU A N 1
ATOM 703 C CA . LEU A 1 86 ? -14.411 -3.682 7.319 1.00 90.69 86 LEU A CA 1
ATOM 704 C C . LEU A 1 86 ? -14.358 -4.077 5.839 1.00 90.69 86 LEU A C 1
ATOM 706 O O . LEU A 1 86 ? -14.075 -5.229 5.522 1.00 90.69 86 LEU A O 1
ATOM 710 N N . ASN A 1 87 ? -14.552 -3.117 4.933 1.00 92.19 87 ASN A N 1
ATOM 711 C CA . ASN A 1 87 ? -14.432 -3.345 3.496 1.00 92.19 87 ASN A CA 1
ATOM 712 C C . ASN A 1 87 ? -13.012 -3.751 3.100 1.00 92.19 87 ASN A C 1
ATOM 714 O O . ASN A 1 87 ? -12.856 -4.658 2.284 1.00 92.19 87 ASN A O 1
ATOM 718 N N . ILE A 1 88 ? -11.980 -3.113 3.660 1.00 94.44 88 ILE A N 1
ATOM 719 C CA . ILE A 1 88 ? -10.587 -3.482 3.387 1.00 94.44 88 ILE A CA 1
ATOM 720 C C . ILE A 1 88 ? -10.325 -4.914 3.869 1.00 94.44 88 ILE A C 1
ATOM 722 O O . ILE A 1 88 ? -9.829 -5.723 3.088 1.00 94.44 88 ILE A O 1
ATOM 726 N N . ILE A 1 89 ? -10.709 -5.250 5.106 1.00 94.25 89 ILE A N 1
ATOM 727 C CA . ILE A 1 89 ? -10.536 -6.599 5.668 1.00 94.25 89 ILE A CA 1
ATOM 728 C C . ILE A 1 89 ? -11.252 -7.635 4.798 1.00 94.25 89 ILE A C 1
ATOM 730 O O . ILE A 1 89 ? -10.619 -8.575 4.323 1.00 94.25 89 ILE A O 1
ATOM 734 N N . TYR A 1 90 ? -12.544 -7.436 4.521 1.00 94.25 90 TYR A N 1
ATOM 735 C CA . TYR A 1 90 ? -13.344 -8.358 3.713 1.00 94.25 90 TYR A CA 1
ATOM 736 C C . TYR A 1 90 ? -12.696 -8.628 2.351 1.00 94.25 90 TYR A C 1
ATOM 738 O O . TYR A 1 90 ? -12.518 -9.776 1.950 1.00 94.25 90 TYR A O 1
ATOM 746 N N . ASN A 1 91 ? -12.290 -7.570 1.650 1.00 95.25 91 ASN A N 1
ATOM 747 C CA . ASN A 1 91 ? -11.707 -7.684 0.318 1.00 95.25 91 ASN A CA 1
ATOM 748 C C . ASN A 1 91 ? -10.310 -8.323 0.318 1.00 95.25 91 ASN A C 1
ATOM 750 O O . ASN A 1 91 ? -9.971 -9.037 -0.628 1.00 95.25 91 ASN A O 1
ATOM 754 N N . ARG A 1 92 ? -9.502 -8.084 1.357 1.00 95.00 92 ARG A N 1
ATOM 755 C CA . ARG A 1 92 ? -8.153 -8.661 1.482 1.00 95.00 92 ARG A CA 1
ATOM 756 C C . ARG A 1 92 ? -8.149 -10.101 1.980 1.00 95.00 92 ARG A C 1
ATOM 758 O O . ARG A 1 92 ? -7.205 -10.821 1.686 1.00 95.00 92 ARG A O 1
ATOM 765 N N . VAL A 1 93 ? -9.206 -10.534 2.662 1.00 93.81 93 VAL A N 1
ATOM 766 C CA . VAL A 1 93 ? -9.417 -11.946 3.014 1.00 93.81 93 VAL A CA 1
ATOM 767 C C . VAL A 1 93 ? -10.023 -12.721 1.840 1.00 93.81 93 VAL A C 1
ATOM 769 O O . VAL A 1 93 ? -9.624 -13.851 1.576 1.00 93.81 93 VAL A O 1
ATOM 772 N N . LYS A 1 94 ? -10.969 -12.122 1.107 1.00 95.12 94 LYS A N 1
ATOM 773 C CA . LYS A 1 94 ? -11.692 -12.793 0.015 1.00 95.12 94 LYS A CA 1
ATOM 774 C C . LYS A 1 94 ? -10.835 -13.080 -1.218 1.00 95.12 94 LYS A C 1
ATOM 776 O O . LYS A 1 94 ? -11.072 -14.074 -1.901 1.00 95.12 94 LYS A O 1
ATOM 781 N N . TYR A 1 95 ? -9.884 -12.205 -1.538 1.00 95.25 95 TYR A N 1
ATOM 782 C CA . TYR A 1 95 ? -9.074 -12.320 -2.749 1.00 95.25 95 TYR A CA 1
ATOM 783 C C . TYR A 1 95 ? -7.587 -12.373 -2.418 1.00 95.25 95 TYR A C 1
ATOM 785 O O . TYR A 1 95 ? -7.090 -11.640 -1.568 1.00 95.25 95 TYR A O 1
ATOM 793 N N . SER A 1 96 ? -6.866 -13.212 -3.155 1.00 94.94 96 SER A N 1
ATOM 794 C CA . SER A 1 96 ? -5.420 -13.372 -3.007 1.00 94.94 96 SER A CA 1
ATOM 795 C C . SER A 1 96 ? -4.642 -12.111 -3.425 1.00 94.94 96 SER A C 1
ATOM 797 O O . SER A 1 96 ? -5.114 -11.355 -4.281 1.00 94.94 96 SER A O 1
ATOM 799 N N . PRO A 1 97 ? -3.412 -11.901 -2.914 1.00 95.12 97 PRO A N 1
ATOM 800 C CA . PRO A 1 97 ? -2.572 -10.761 -3.299 1.00 95.12 97 PRO A CA 1
ATOM 801 C C . PRO A 1 97 ? -2.381 -10.615 -4.818 1.00 95.12 97 PRO A C 1
ATOM 803 O O . PRO A 1 97 ? -2.469 -9.512 -5.354 1.00 95.12 97 PRO A O 1
ATOM 806 N N . LYS A 1 98 ? -2.244 -11.730 -5.549 1.00 95.56 98 LYS A N 1
ATOM 807 C CA . LYS A 1 98 ? -2.148 -11.721 -7.021 1.00 95.56 98 LYS A CA 1
ATOM 808 C C . LYS A 1 98 ? -3.384 -11.139 -7.717 1.00 95.56 98 LYS A C 1
ATOM 810 O O . LYS A 1 98 ? -3.253 -10.511 -8.758 1.00 95.56 98 LYS A O 1
ATOM 815 N N . GLN A 1 99 ? -4.584 -11.320 -7.159 1.00 96.00 99 GLN A N 1
ATOM 816 C CA . GLN A 1 99 ? -5.819 -10.771 -7.737 1.00 96.00 99 GLN A CA 1
ATOM 817 C C . GLN A 1 99 ? -5.918 -9.259 -7.518 1.00 96.00 99 GLN A C 1
ATOM 819 O O . GLN A 1 99 ? -6.522 -8.559 -8.325 1.00 96.00 99 GLN A O 1
ATOM 824 N N . TRP A 1 100 ? -5.286 -8.752 -6.459 1.00 95.75 100 TRP A N 1
ATOM 825 C CA . TRP A 1 100 ? -5.194 -7.323 -6.168 1.00 95.75 100 TRP A CA 1
ATOM 826 C C . TRP A 1 100 ? -4.029 -6.621 -6.871 1.00 95.75 100 TRP A C 1
ATOM 828 O O . TRP A 1 100 ? -3.997 -5.392 -6.883 1.00 95.75 100 TRP A O 1
ATOM 838 N N . TRP A 1 101 ? -3.117 -7.367 -7.504 1.00 94.88 101 TRP A N 1
ATOM 839 C CA . TRP A 1 101 ? -1.905 -6.840 -8.136 1.00 94.88 101 TRP A CA 1
ATOM 840 C C . TRP A 1 101 ? -2.144 -5.594 -8.991 1.00 94.88 101 TRP A C 1
ATOM 842 O O . TRP A 1 101 ? -1.460 -4.590 -8.814 1.00 94.88 101 TRP A O 1
ATOM 852 N N . GLY A 1 102 ? -3.110 -5.647 -9.914 1.00 94.19 102 GLY A N 1
ATOM 853 C CA . GLY A 1 102 ? -3.368 -4.541 -10.836 1.00 94.19 102 GLY A CA 1
ATOM 854 C C . GLY A 1 102 ? -3.772 -3.260 -10.106 1.00 94.19 102 GLY A C 1
ATOM 855 O O . GLY A 1 102 ? -3.260 -2.184 -10.411 1.00 94.19 102 GLY A O 1
ATOM 856 N N . PHE A 1 103 ? -4.634 -3.388 -9.097 1.00 94.62 103 PHE A N 1
ATOM 857 C CA . PHE A 1 103 ? -5.070 -2.267 -8.270 1.00 94.62 103 PHE A CA 1
ATOM 858 C C . PHE A 1 103 ? -3.951 -1.750 -7.357 1.00 94.62 103 PHE A C 1
ATOM 860 O O . PHE A 1 103 ? -3.731 -0.544 -7.284 1.00 94.62 103 PHE A O 1
ATOM 867 N N . ASP A 1 104 ? -3.201 -2.642 -6.708 1.00 96.06 104 ASP A N 1
ATOM 868 C CA . ASP A 1 104 ? -2.090 -2.252 -5.834 1.00 96.06 104 ASP A CA 1
ATOM 869 C C . ASP A 1 104 ? -0.978 -1.560 -6.628 1.00 96.06 104 ASP A C 1
ATOM 871 O O . ASP A 1 104 ? -0.456 -0.526 -6.213 1.00 96.06 104 ASP A O 1
ATOM 875 N N . ASN A 1 105 ? -0.677 -2.060 -7.827 1.00 95.94 105 ASN A N 1
ATOM 876 C CA . ASN A 1 105 ? 0.225 -1.395 -8.753 1.00 95.94 105 ASN A CA 1
ATOM 877 C C . ASN A 1 105 ? -0.332 -0.040 -9.207 1.00 95.94 105 ASN A C 1
ATOM 879 O O . ASN A 1 105 ? 0.430 0.914 -9.298 1.00 95.94 105 ASN A O 1
ATOM 883 N N . TYR A 1 106 ? -1.632 0.087 -9.469 1.00 94.94 106 TYR A N 1
ATOM 884 C CA . TYR A 1 106 ? -2.235 1.370 -9.834 1.00 94.94 106 TYR A CA 1
ATOM 885 C C . TYR A 1 106 ? -2.097 2.420 -8.719 1.00 94.94 106 TYR A C 1
ATOM 887 O O . TYR A 1 106 ? -1.692 3.551 -8.988 1.00 94.94 106 TYR A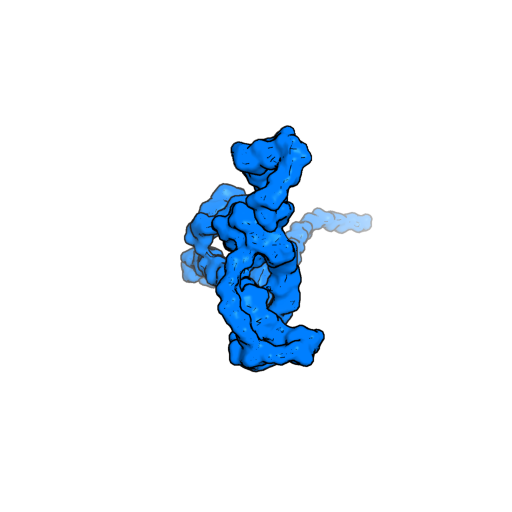 O 1
ATOM 895 N N . LEU A 1 107 ? -2.348 2.052 -7.460 1.00 92.94 107 LEU A N 1
ATOM 896 C CA . LEU A 1 107 ? -2.263 2.981 -6.326 1.00 92.94 107 LEU A CA 1
ATOM 897 C C . LEU A 1 107 ? -0.877 3.615 -6.152 1.00 92.94 107 LEU A C 1
ATOM 899 O O . LEU A 1 107 ? -0.762 4.760 -5.715 1.00 92.94 107 LEU A O 1
ATOM 903 N N . LEU A 1 108 ? 0.178 2.896 -6.531 1.00 94.00 108 LEU A N 1
ATOM 904 C CA . LEU A 1 108 ? 1.553 3.379 -6.436 1.00 94.00 108 LEU A CA 1
ATOM 905 C C . LEU A 1 108 ? 1.957 4.309 -7.591 1.00 94.00 108 LEU A C 1
ATOM 907 O O . LEU A 1 108 ? 3.078 4.816 -7.593 1.00 94.00 108 LEU A O 1
ATOM 911 N N . ASP A 1 109 ? 1.129 4.483 -8.627 1.00 92.56 109 ASP A N 1
ATOM 912 C CA . ASP A 1 109 ? 1.490 5.210 -9.857 1.00 92.56 109 ASP A CA 1
ATOM 913 C C . ASP A 1 109 ? 1.913 6.656 -9.581 1.00 92.56 109 ASP A C 1
ATOM 915 O O . ASP A 1 109 ? 3.001 7.072 -9.984 1.00 92.56 109 ASP A O 1
ATOM 919 N N . LYS A 1 110 ? 1.113 7.386 -8.795 1.00 88.81 110 LYS A N 1
ATOM 920 C CA . LYS A 1 110 ? 1.42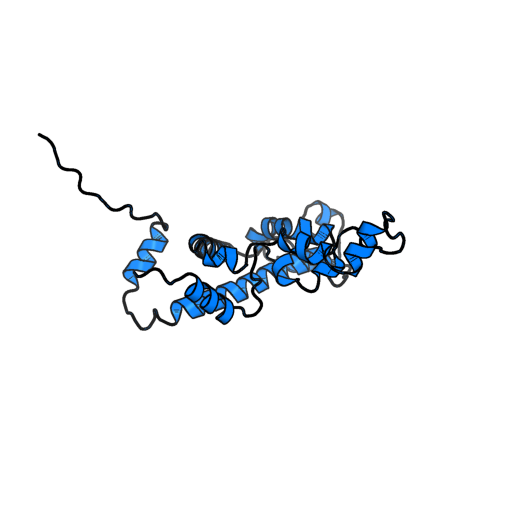1 8.769 -8.419 1.00 88.81 110 LYS A CA 1
ATOM 921 C C . LYS A 1 110 ? 2.780 8.870 -7.731 1.00 88.81 110 LYS A C 1
ATOM 923 O O . LYS A 1 110 ? 3.648 9.588 -8.211 1.00 88.81 110 LYS A O 1
ATOM 928 N N . GLN A 1 111 ? 2.967 8.129 -6.638 1.00 90.25 111 GLN A N 1
ATOM 929 C CA . GLN A 1 111 ? 4.159 8.221 -5.782 1.00 90.25 111 GLN A CA 1
ATOM 930 C C . GLN A 1 111 ? 5.433 7.749 -6.489 1.00 90.25 111 GLN A C 1
ATOM 932 O O . GLN A 1 111 ? 6.532 8.204 -6.183 1.00 90.25 111 GLN A O 1
ATOM 937 N N . TRP A 1 112 ? 5.293 6.858 -7.466 1.00 92.06 112 TRP A N 1
ATOM 938 C CA . TRP A 1 112 ? 6.392 6.422 -8.317 1.00 92.06 112 TRP A CA 1
ATOM 939 C C . TRP A 1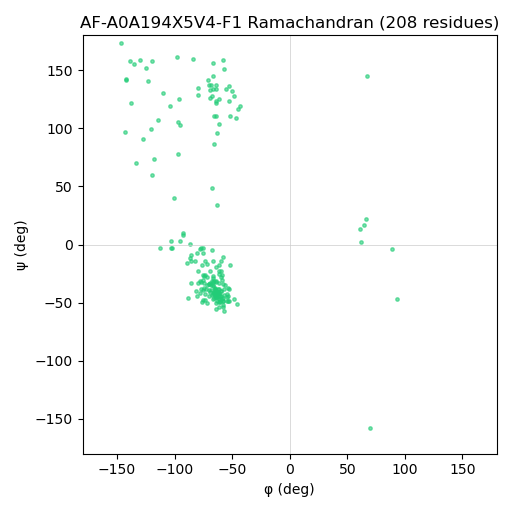 112 ? 6.813 7.462 -9.337 1.00 92.06 112 TRP A C 1
ATOM 941 O O . TRP A 1 112 ? 8.003 7.744 -9.442 1.00 92.06 112 TRP A O 1
ATOM 951 N N . LYS A 1 113 ? 5.852 8.062 -10.048 1.00 89.62 113 LYS A N 1
ATOM 952 C CA . LYS A 1 113 ? 6.127 9.117 -11.034 1.00 89.62 113 LYS A CA 1
ATOM 953 C C . LYS A 1 113 ? 6.850 10.304 -10.412 1.00 89.62 113 LYS A C 1
ATOM 955 O O . LYS A 1 113 ? 7.702 10.897 -11.060 1.00 89.62 113 LYS A O 1
ATOM 960 N N . ILE A 1 114 ? 6.537 10.607 -9.154 1.00 86.06 114 ILE A N 1
ATOM 961 C CA . ILE A 1 114 ? 7.195 11.675 -8.404 1.00 86.06 114 ILE A CA 1
ATOM 962 C C . ILE A 1 114 ? 8.390 11.194 -7.571 1.00 86.06 114 ILE A C 1
ATOM 964 O O . ILE A 1 114 ? 8.875 11.946 -6.751 1.00 86.06 114 ILE A O 1
ATOM 968 N N . GLY A 1 115 ? 8.856 9.945 -7.687 1.00 88.44 115 GLY A N 1
ATOM 969 C CA . GLY A 1 115 ? 10.076 9.489 -7.000 1.00 88.44 115 GLY A CA 1
ATOM 970 C C . GLY A 1 115 ? 10.018 9.435 -5.461 1.00 88.44 115 GLY A C 1
ATOM 971 O O . GLY A 1 115 ? 11.071 9.440 -4.805 1.00 88.44 115 GLY A O 1
ATOM 972 N N . SER A 1 116 ? 8.817 9.358 -4.874 1.00 89.12 116 SER A N 1
ATOM 973 C CA . SER A 1 116 ? 8.592 9.296 -3.418 1.00 89.12 116 SER A CA 1
ATOM 974 C C . SER A 1 116 ? 8.942 7.959 -2.775 1.00 89.12 116 SER A C 1
ATOM 976 O O . SER A 1 116 ? 9.069 7.873 -1.557 1.00 89.12 116 SER A O 1
ATOM 978 N N . LEU A 1 117 ? 9.133 6.914 -3.579 1.00 92.44 117 LEU A N 1
ATOM 979 C CA . LEU A 1 117 ? 9.439 5.566 -3.114 1.00 92.44 117 LEU A CA 1
ATOM 980 C C . LEU A 1 117 ? 10.846 5.170 -3.570 1.00 92.44 117 LEU A C 1
ATOM 982 O O . LEU A 1 117 ? 11.080 4.897 -4.746 1.00 92.44 117 LEU A O 1
ATOM 986 N N . SER A 1 118 ? 11.799 5.134 -2.637 1.00 90.81 118 SER A N 1
ATOM 987 C CA . SER A 1 118 ? 13.135 4.589 -2.902 1.00 90.81 118 SER A CA 1
ATOM 988 C C . SER A 1 118 ? 13.062 3.077 -3.110 1.00 90.81 118 SER A C 1
ATOM 990 O O . SER A 1 118 ? 12.355 2.378 -2.381 1.00 90.81 118 SER A O 1
ATOM 992 N N . THR A 1 119 ? 13.781 2.564 -4.106 1.00 91.81 119 THR A N 1
ATO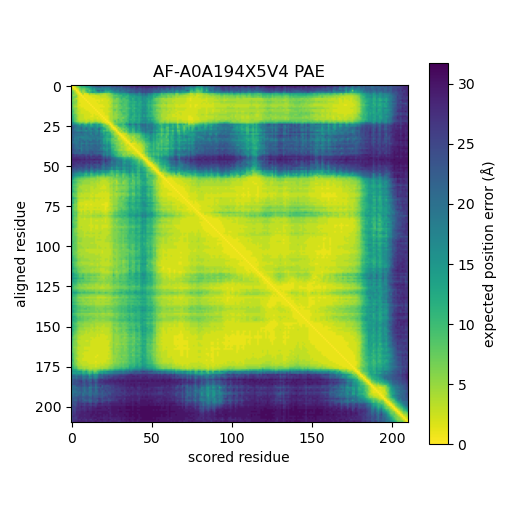M 993 C CA . THR A 1 119 ? 13.809 1.133 -4.430 1.00 91.81 119 THR A CA 1
ATOM 994 C C . THR A 1 119 ? 15.209 0.710 -4.857 1.00 91.81 119 THR A C 1
ATOM 996 O O . THR A 1 119 ? 15.904 1.486 -5.519 1.00 91.81 119 THR A O 1
ATOM 999 N N . PRO A 1 120 ? 15.654 -0.499 -4.480 1.00 91.94 120 PRO A N 1
ATOM 1000 C CA . PRO A 1 120 ? 16.891 -1.046 -5.005 1.00 91.94 120 PRO A CA 1
ATOM 1001 C C . PRO A 1 120 ? 16.720 -1.423 -6.479 1.00 91.94 120 PRO A C 1
ATOM 1003 O O . PRO A 1 120 ? 15.684 -1.945 -6.896 1.00 91.94 120 PRO A O 1
ATOM 1006 N N . TYR A 1 121 ? 17.763 -1.181 -7.270 1.00 92.12 121 TYR A N 1
ATOM 1007 C CA . TYR A 1 121 ? 17.803 -1.624 -8.656 1.00 92.12 121 TYR A CA 1
ATOM 1008 C C . TYR A 1 121 ? 18.181 -3.106 -8.745 1.00 92.12 121 TYR A C 1
ATOM 1010 O O . TYR A 1 121 ? 19.143 -3.555 -8.124 1.00 92.12 121 TYR A O 1
ATOM 1018 N N . ASN A 1 122 ? 17.453 -3.854 -9.572 1.00 93.75 122 ASN A N 1
ATOM 1019 C CA . ASN A 1 122 ? 17.786 -5.215 -9.975 1.00 93.75 122 ASN A CA 1
ATOM 1020 C C . ASN A 1 122 ? 17.399 -5.382 -11.453 1.00 93.75 122 ASN A C 1
ATOM 1022 O O . ASN A 1 122 ? 16.370 -4.861 -11.884 1.00 93.75 122 ASN A O 1
ATOM 1026 N N . ARG A 1 123 ? 18.219 -6.107 -12.223 1.00 95.44 123 ARG A N 1
ATOM 1027 C CA . ARG A 1 123 ? 18.004 -6.358 -13.661 1.00 95.44 123 ARG A CA 1
ATOM 1028 C C . ARG A 1 123 ? 16.902 -7.384 -13.956 1.00 95.44 123 ARG A C 1
ATOM 1030 O O . ARG A 1 123 ? 16.629 -7.653 -15.118 1.00 95.44 123 ARG A O 1
ATOM 1037 N N . SER A 1 124 ? 16.310 -7.983 -12.929 1.00 97.19 124 SER A N 1
ATOM 1038 C CA . SER A 1 124 ? 15.258 -8.994 -13.043 1.00 97.19 124 SER A CA 1
ATOM 1039 C C . SER A 1 124 ? 13.874 -8.359 -13.201 1.00 97.19 124 SER A C 1
ATOM 1041 O O . SER A 1 124 ? 13.641 -7.200 -12.844 1.00 97.19 124 SER A O 1
ATOM 1043 N N . GLY A 1 125 ? 12.937 -9.145 -13.718 1.00 97.31 125 GLY A N 1
ATOM 1044 C CA . GLY A 1 125 ? 11.509 -8.899 -13.593 1.00 97.31 125 GLY A CA 1
ATOM 1045 C C . GLY A 1 125 ? 10.893 -9.723 -12.461 1.00 97.31 125 GLY A C 1
ATOM 1046 O O . GLY A 1 125 ? 11.467 -10.716 -12.016 1.00 97.31 125 GLY A O 1
ATOM 1047 N N . LEU A 1 126 ? 9.714 -9.304 -12.015 1.00 97.62 126 LEU A N 1
ATOM 1048 C CA . LEU A 1 126 ? 8.849 -10.044 -11.100 1.00 97.62 126 LEU A CA 1
ATOM 1049 C C . LEU A 1 126 ? 7.615 -10.526 -11.852 1.00 97.62 126 LEU A C 1
ATOM 1051 O O . LEU A 1 126 ? 6.973 -9.723 -12.528 1.00 97.62 126 LEU A O 1
ATOM 1055 N N . VAL A 1 127 ? 7.280 -11.806 -11.719 1.00 97.88 127 VAL A N 1
ATOM 1056 C CA . VAL A 1 127 ? 6.068 -12.382 -12.314 1.00 97.88 127 VAL A CA 1
ATOM 1057 C C . VAL A 1 127 ? 4.822 -11.841 -11.607 1.00 97.88 127 VAL A C 1
ATOM 1059 O O . VAL A 1 127 ? 4.744 -11.823 -10.379 1.00 97.88 127 VAL A O 1
ATOM 1062 N N . THR A 1 128 ? 3.830 -11.412 -12.384 1.00 96.19 128 THR A N 1
ATOM 1063 C CA . THR A 1 128 ? 2.650 -10.674 -11.892 1.00 96.19 128 THR A CA 1
ATOM 1064 C C . THR A 1 128 ? 1.382 -11.525 -11.782 1.00 96.19 128 THR A C 1
ATOM 1066 O O . THR A 1 128 ? 0.355 -11.041 -11.305 1.00 96.19 128 THR A O 1
ATOM 1069 N N . TYR A 1 129 ? 1.433 -12.798 -12.186 1.00 93.94 129 TYR A N 1
ATOM 1070 C CA . TYR A 1 129 ? 0.257 -13.657 -12.308 1.00 93.94 129 TYR A CA 1
ATOM 1071 C C . TYR A 1 129 ? 0.545 -15.131 -11.985 1.00 93.94 129 TYR A C 1
ATOM 1073 O O . TYR A 1 129 ? 1.682 -15.561 -11.800 1.00 93.94 129 TYR A O 1
ATOM 1081 N N . GLY A 1 130 ? -0.526 -15.928 -11.949 1.00 92.88 130 GLY A N 1
ATOM 1082 C CA . GLY A 1 130 ? -0.435 -17.385 -11.871 1.00 92.88 130 GLY A CA 1
ATOM 1083 C C . GLY A 1 130 ? 0.074 -17.912 -10.527 1.00 92.88 130 GLY A C 1
ATOM 1084 O O . GLY A 1 130 ? -0.071 -17.270 -9.487 1.00 92.88 130 GLY A O 1
ATOM 1085 N N . SER A 1 131 ? 0.605 -19.135 -10.547 1.00 94.69 131 SER A N 1
ATOM 1086 C CA . SER A 1 131 ? 1.242 -19.790 -9.392 1.00 94.69 131 SER A CA 1
ATOM 1087 C C . SER A 1 131 ? 2.643 -19.256 -9.100 1.00 94.69 131 SER A C 1
ATOM 1089 O O . SER A 1 131 ? 3.140 -19.439 -7.998 1.00 94.69 131 SER A O 1
ATOM 1091 N N . ARG A 1 132 ? 3.251 -18.582 -10.079 1.00 96.12 132 ARG A N 1
ATOM 1092 C CA . ARG A 1 132 ? 4.595 -18.000 -10.016 1.00 96.12 132 ARG A CA 1
ATOM 1093 C C . ARG A 1 132 ? 4.598 -16.541 -9.562 1.00 96.12 132 ARG A C 1
ATOM 1095 O O . ARG A 1 132 ? 5.604 -15.860 -9.698 1.00 96.12 132 ARG A O 1
ATOM 1102 N N . TYR A 1 133 ? 3.464 -16.029 -9.091 1.00 97.06 133 TYR A N 1
ATOM 1103 C CA . TYR A 1 133 ? 3.331 -14.648 -8.641 1.00 97.06 133 TYR A CA 1
ATOM 1104 C C . TYR A 1 133 ? 4.410 -14.292 -7.607 1.00 97.06 133 TYR A C 1
ATOM 1106 O O . TYR A 1 133 ? 4.504 -14.940 -6.567 1.00 97.06 133 TYR A O 1
ATOM 1114 N N . GLY A 1 134 ? 5.197 -13.252 -7.892 1.00 96.38 134 GLY A N 1
ATOM 1115 C CA . GLY A 1 134 ? 6.317 -12.822 -7.052 1.00 96.38 134 GLY A CA 1
ATOM 1116 C C . GLY A 1 134 ? 7.661 -13.493 -7.361 1.00 96.38 134 GLY A C 1
ATOM 1117 O O . GLY A 1 134 ? 8.669 -13.079 -6.791 1.00 96.38 134 GLY A O 1
ATOM 1118 N N . ASP A 1 135 ? 7.722 -14.459 -8.283 1.00 97.56 135 ASP A N 1
ATOM 1119 C CA . ASP A 1 135 ? 8.986 -15.060 -8.717 1.00 97.56 135 ASP A CA 1
ATOM 1120 C C . ASP A 1 135 ? 9.880 -14.028 -9.410 1.00 97.56 135 ASP A C 1
ATOM 1122 O O . ASP A 1 135 ? 9.437 -13.279 -10.289 1.00 97.56 135 ASP A O 1
ATOM 1126 N N . LEU A 1 136 ? 11.172 -14.063 -9.084 1.00 97.56 136 LEU A N 1
ATOM 1127 C CA . LEU A 1 136 ? 12.204 -13.346 -9.826 1.00 97.56 136 LEU A CA 1
ATOM 1128 C C . LEU A 1 136 ? 12.585 -14.114 -11.089 1.00 97.56 136 LEU A C 1
ATOM 1130 O O . LEU A 1 136 ? 12.935 -15.293 -11.041 1.00 97.56 136 LEU A O 1
ATOM 1134 N N . VAL A 1 137 ? 12.568 -13.423 -12.224 1.00 97.75 137 VAL A N 1
ATOM 1135 C CA . VAL A 1 137 ? 12.967 -13.970 -13.525 1.00 97.75 137 VAL A CA 1
ATOM 1136 C C . VAL A 1 137 ? 13.857 -12.984 -14.275 1.00 97.75 137 VAL A C 1
ATOM 1138 O O . VAL A 1 137 ? 13.760 -11.779 -14.041 1.00 97.75 137 VAL A O 1
ATOM 1141 N N . PRO A 1 138 ? 14.715 -13.441 -15.203 1.00 97.62 138 PRO A N 1
ATOM 1142 C CA . PRO A 1 138 ? 15.432 -12.530 -16.088 1.00 97.62 138 PRO A CA 1
ATOM 1143 C C . PRO A 1 138 ? 14.459 -11.585 -16.799 1.00 97.62 138 PRO A C 1
ATOM 1145 O O . PRO A 1 138 ? 13.400 -12.019 -17.261 1.00 97.62 138 PRO A O 1
ATOM 1148 N N . TRP A 1 139 ? 14.803 -10.299 -16.879 1.00 96.25 139 TRP A N 1
ATOM 1149 C CA . TRP A 1 139 ? 13.968 -9.335 -17.587 1.00 96.25 139 TRP A CA 1
ATOM 1150 C C . TRP A 1 139 ? 13.901 -9.677 -19.076 1.00 96.25 139 TRP A C 1
ATOM 1152 O O . TRP A 1 139 ? 14.918 -9.964 -19.709 1.00 96.25 139 TRP A O 1
ATOM 1162 N N . GLN A 1 140 ? 12.688 -9.646 -19.622 1.00 95.62 140 GLN A N 1
ATOM 1163 C CA . GLN A 1 140 ? 12.401 -9.916 -21.025 1.00 95.62 140 GLN A CA 1
ATOM 1164 C C . GLN A 1 140 ? 11.374 -8.900 -21.516 1.00 95.62 140 GLN A C 1
ATOM 1166 O O . GLN A 1 140 ? 10.266 -8.829 -20.983 1.00 95.62 140 GLN A O 1
ATOM 1171 N N . GLU A 1 141 ? 11.734 -8.139 -22.546 1.00 95.81 141 GLU A N 1
ATOM 1172 C CA . GLU A 1 141 ? 10.921 -7.045 -23.088 1.00 95.81 141 GLU A CA 1
ATOM 1173 C C . GLU A 1 141 ? 9.501 -7.489 -23.445 1.00 95.81 141 GLU A C 1
ATOM 1175 O O . GLU A 1 141 ? 8.523 -6.881 -23.016 1.00 95.81 141 GLU A O 1
ATOM 1180 N N . ARG A 1 142 ? 9.380 -8.607 -24.169 1.00 96.69 142 ARG A N 1
ATOM 1181 C CA . ARG A 1 142 ? 8.086 -9.136 -24.610 1.00 96.69 142 ARG A CA 1
ATOM 1182 C C . ARG A 1 142 ? 7.166 -9.462 -23.433 1.00 96.69 142 ARG A C 1
ATOM 1184 O O . ARG A 1 142 ? 5.996 -9.096 -23.466 1.00 96.69 1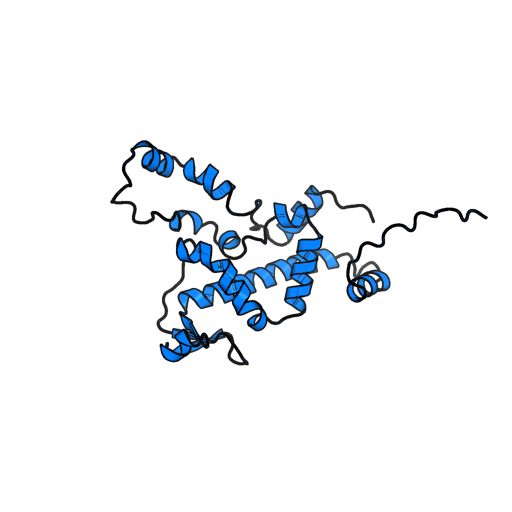42 ARG A O 1
ATOM 1191 N N . SER A 1 143 ? 7.696 -10.105 -22.396 1.00 95.88 143 SER A N 1
ATOM 1192 C CA . SER A 1 143 ? 6.937 -10.444 -21.189 1.00 95.88 143 SER A CA 1
ATOM 1193 C C . SER A 1 143 ? 6.558 -9.192 -20.393 1.00 95.88 143 SER A C 1
ATOM 1195 O O . SER A 1 143 ? 5.479 -9.130 -19.814 1.00 95.88 143 SER A O 1
ATOM 1197 N N . ALA A 1 144 ? 7.418 -8.169 -20.380 1.00 94.56 144 ALA A N 1
ATOM 1198 C CA . ALA A 1 144 ? 7.110 -6.897 -19.734 1.00 94.56 144 ALA A CA 1
ATOM 1199 C C . ALA A 1 144 ? 5.985 -6.145 -20.468 1.00 94.56 144 ALA A C 1
ATOM 1201 O O . ALA A 1 144 ? 5.053 -5.664 -19.827 1.00 94.56 144 ALA A O 1
ATOM 1202 N N . HIS A 1 145 ? 6.026 -6.097 -21.805 1.00 94.25 145 HIS A N 1
ATOM 1203 C CA . HIS A 1 145 ? 4.962 -5.511 -22.631 1.00 94.25 145 HIS A CA 1
ATOM 1204 C C . HIS A 1 145 ? 3.643 -6.289 -22.545 1.00 94.25 145 HIS A C 1
ATOM 1206 O O . HIS A 1 145 ? 2.576 -5.690 -22.627 1.00 94.25 145 HIS A O 1
ATOM 1212 N N . ALA A 1 146 ? 3.703 -7.608 -22.340 1.00 94.44 146 ALA A N 1
ATOM 1213 C CA . ALA A 1 146 ? 2.529 -8.444 -22.090 1.00 94.44 146 ALA A CA 1
ATOM 1214 C C . ALA A 1 146 ? 1.980 -8.322 -20.655 1.00 94.44 146 ALA A C 1
ATOM 1216 O O . ALA A 1 146 ? 0.963 -8.932 -20.342 1.00 94.44 146 ALA A O 1
ATOM 1217 N N . HIS A 1 147 ? 2.637 -7.547 -19.781 1.00 91.62 147 HIS A N 1
ATOM 1218 C CA . HIS A 1 147 ? 2.350 -7.452 -18.346 1.00 91.62 147 HIS A CA 1
ATOM 1219 C C . HIS A 1 147 ? 2.504 -8.763 -17.558 1.00 91.62 147 HIS A C 1
ATOM 1221 O O . HIS A 1 147 ? 2.117 -8.815 -16.391 1.00 91.62 147 HIS A O 1
ATOM 1227 N N . ASP A 1 148 ? 3.134 -9.781 -18.145 1.00 95.50 148 ASP A N 1
ATOM 1228 C CA . ASP A 1 148 ? 3.462 -11.059 -17.504 1.00 95.50 148 ASP A CA 1
ATOM 1229 C C . ASP A 1 148 ? 4.509 -10.892 -16.397 1.00 95.50 148 ASP A C 1
ATOM 1231 O O . ASP A 1 148 ? 4.514 -11.604 -15.387 1.00 95.50 148 ASP A O 1
ATOM 1235 N N . ILE A 1 149 ? 5.409 -9.929 -16.600 1.00 97.56 149 ILE A N 1
ATOM 1236 C CA . ILE A 1 149 ? 6.403 -9.506 -15.622 1.00 97.56 149 ILE A CA 1
ATOM 1237 C C . ILE A 1 149 ? 6.384 -7.986 -15.476 1.00 97.56 149 ILE A C 1
ATOM 1239 O O . ILE A 1 149 ? 5.981 -7.257 -16.380 1.00 97.56 149 ILE A O 1
ATOM 1243 N N . ILE A 1 150 ? 6.895 -7.490 -14.356 1.00 96.81 150 ILE A N 1
ATOM 1244 C CA . ILE A 1 150 ? 7.182 -6.070 -14.153 1.00 96.81 150 ILE A CA 1
ATOM 1245 C C . ILE A 1 150 ? 8.642 -5.885 -13.756 1.00 96.81 150 ILE A C 1
ATOM 1247 O O . ILE A 1 150 ? 9.233 -6.771 -13.144 1.00 96.81 150 ILE A O 1
ATOM 1251 N N . GLY A 1 151 ? 9.236 -4.732 -14.067 1.00 96.88 151 GLY A N 1
ATOM 1252 C CA . GLY A 1 151 ? 10.581 -4.413 -13.586 1.00 96.88 151 GLY A CA 1
ATOM 1253 C C . GLY A 1 151 ? 10.657 -4.502 -12.059 1.00 96.88 151 GLY A C 1
ATOM 1254 O O . GLY A 1 151 ? 9.783 -3.976 -11.363 1.00 96.88 151 GLY A O 1
ATOM 1255 N N . PHE A 1 152 ? 11.706 -5.149 -11.541 1.00 97.19 152 PHE A N 1
ATOM 1256 C CA . PHE A 1 152 ? 11.865 -5.399 -10.108 1.00 97.19 152 PHE A CA 1
ATOM 1257 C C . PHE A 1 152 ? 11.642 -4.169 -9.213 1.00 97.19 152 PHE A C 1
ATOM 1259 O O . PHE A 1 152 ? 10.868 -4.294 -8.262 1.00 97.19 152 PHE A O 1
ATOM 1266 N N . PRO A 1 153 ? 12.212 -2.978 -9.509 1.00 96.06 153 PRO A N 1
ATOM 1267 C CA . PRO A 1 153 ? 12.027 -1.805 -8.655 1.00 96.06 153 PRO A CA 1
ATOM 1268 C C . PRO A 1 153 ? 10.556 -1.442 -8.440 1.00 96.06 153 PRO A C 1
ATOM 1270 O O . PRO A 1 153 ? 10.164 -1.024 -7.357 1.00 96.06 153 PRO A O 1
ATOM 1273 N N . ARG A 1 154 ? 9.710 -1.646 -9.452 1.00 96.44 154 ARG A N 1
ATOM 1274 C CA . ARG A 1 154 ? 8.279 -1.385 -9.335 1.00 96.44 154 ARG A CA 1
ATOM 1275 C C . ARG A 1 154 ? 7.555 -2.524 -8.626 1.00 96.44 154 ARG A C 1
ATOM 1277 O O . ARG A 1 154 ? 6.730 -2.265 -7.756 1.00 96.44 154 ARG A O 1
ATOM 1284 N N . GLY A 1 155 ? 7.858 -3.770 -8.983 1.00 96.81 155 GLY A N 1
ATOM 1285 C CA . GLY A 1 155 ? 7.154 -4.919 -8.419 1.00 96.81 155 GLY A CA 1
ATOM 1286 C C . GLY A 1 155 ? 7.407 -5.120 -6.927 1.00 96.81 155 GLY A C 1
ATOM 1287 O O . GLY A 1 155 ? 6.473 -5.457 -6.202 1.00 96.81 155 GLY A O 1
ATOM 1288 N N . ILE A 1 156 ? 8.619 -4.831 -6.442 1.00 97.25 156 ILE A N 1
ATOM 1289 C CA . ILE A 1 156 ? 8.930 -4.965 -5.015 1.00 97.25 156 ILE A CA 1
ATOM 1290 C C . ILE A 1 156 ? 8.104 -4.003 -4.152 1.00 97.25 156 ILE A C 1
ATOM 1292 O O . ILE A 1 156 ? 7.705 -4.373 -3.055 1.00 97.25 156 ILE A O 1
ATOM 1296 N N . LEU A 1 157 ? 7.760 -2.814 -4.667 1.00 97.50 157 LEU A N 1
ATOM 1297 C CA . LEU A 1 157 ? 6.893 -1.866 -3.959 1.00 97.50 157 LEU A CA 1
ATOM 1298 C C . LEU A 1 157 ? 5.465 -2.382 -3.798 1.00 97.50 157 LEU A C 1
ATOM 1300 O O . LEU A 1 157 ? 4.831 -2.114 -2.782 1.00 97.50 157 LEU A O 1
ATOM 1304 N N . VAL A 1 158 ? 4.951 -3.109 -4.792 1.00 97.50 158 VAL A N 1
ATOM 1305 C CA . VAL A 1 158 ? 3.612 -3.702 -4.703 1.00 97.50 158 VAL A CA 1
ATOM 1306 C C . VAL A 1 158 ? 3.595 -4.781 -3.627 1.00 97.50 158 VAL A C 1
ATOM 1308 O O . VAL A 1 158 ? 2.718 -4.769 -2.767 1.00 97.50 158 VAL A O 1
ATOM 1311 N N . LEU A 1 159 ? 4.592 -5.671 -3.636 1.00 97.38 159 LEU A N 1
ATOM 1312 C CA . LEU A 1 159 ? 4.724 -6.724 -2.626 1.00 97.38 159 LEU A CA 1
ATOM 1313 C C . LEU A 1 159 ? 4.915 -6.134 -1.222 1.00 97.38 159 LEU A C 1
ATOM 1315 O O . LEU A 1 159 ? 4.292 -6.594 -0.269 1.00 97.38 159 LEU A O 1
ATOM 1319 N N . GLU A 1 160 ? 5.713 -5.073 -1.097 1.00 97.38 160 GLU A N 1
ATOM 1320 C CA . GLU A 1 160 ? 5.896 -4.340 0.156 1.00 97.38 160 GLU A CA 1
ATOM 1321 C C . GLU A 1 160 ? 4.584 -3.718 0.656 1.00 97.38 160 GLU A C 1
ATOM 1323 O O . GLU A 1 160 ? 4.234 -3.885 1.824 1.00 97.38 160 GLU A O 1
ATOM 1328 N N . ALA A 1 161 ? 3.819 -3.053 -0.217 1.00 97.19 161 ALA A N 1
ATOM 1329 C CA . ALA A 1 161 ? 2.529 -2.471 0.146 1.00 97.19 161 ALA A CA 1
ATOM 1330 C C . ALA A 1 161 ? 1.521 -3.544 0.594 1.00 97.19 161 ALA A C 1
ATOM 1332 O O . ALA A 1 161 ? 0.816 -3.357 1.586 1.00 97.19 161 ALA A O 1
ATOM 1333 N N . GLN A 1 162 ? 1.470 -4.684 -0.100 1.00 97.38 162 GLN A N 1
ATOM 1334 C CA . GLN A 1 162 ? 0.600 -5.811 0.252 1.00 97.38 162 GLN A CA 1
ATOM 1335 C C . GLN A 1 162 ? 0.975 -6.449 1.590 1.00 97.38 162 GLN A C 1
ATOM 1337 O O . GLN A 1 162 ? 0.090 -6.747 2.396 1.00 97.38 162 GLN A O 1
ATOM 1342 N N . MET A 1 163 ? 2.272 -6.643 1.830 1.00 96.94 163 MET A N 1
ATOM 1343 C CA . MET A 1 163 ? 2.797 -7.163 3.090 1.00 96.94 163 MET A CA 1
ATOM 1344 C C . MET A 1 163 ? 2.449 -6.222 4.241 1.00 96.94 163 MET A C 1
ATOM 1346 O O . MET A 1 163 ? 1.769 -6.642 5.174 1.00 96.94 163 MET A O 1
ATOM 1350 N N . LYS A 1 164 ? 2.795 -4.934 4.120 1.00 95.94 164 LYS A N 1
ATOM 1351 C CA . LYS A 1 164 ? 2.500 -3.925 5.144 1.00 95.94 164 LYS A CA 1
ATOM 1352 C C . LYS A 1 164 ? 1.005 -3.838 5.442 1.00 95.94 164 LYS A C 1
ATOM 1354 O O . LYS A 1 164 ? 0.608 -3.784 6.601 1.00 95.94 164 LYS A O 1
ATOM 1359 N N . LEU A 1 165 ? 0.164 -3.857 4.407 1.00 96.31 165 LEU A N 1
ATOM 1360 C CA . LEU A 1 165 ? -1.282 -3.860 4.589 1.00 96.31 165 LEU A CA 1
ATOM 1361 C C . LEU A 1 165 ? -1.742 -5.094 5.370 1.00 96.31 165 LEU A C 1
ATOM 1363 O O . LEU A 1 165 ? -2.529 -4.962 6.300 1.00 96.31 165 LEU A O 1
ATOM 1367 N N . SER A 1 166 ? -1.259 -6.279 5.000 1.00 96.25 166 SER A N 1
ATOM 1368 C CA . SER A 1 166 ? -1.655 -7.533 5.646 1.00 96.25 166 SER A CA 1
ATOM 1369 C C . SER A 1 166 ? -1.232 -7.568 7.114 1.00 96.25 166 SER A C 1
ATOM 1371 O O . SER A 1 166 ? -2.033 -7.949 7.963 1.00 96.25 166 SER A O 1
ATOM 1373 N N . GLU A 1 167 ? -0.020 -7.107 7.427 1.00 95.81 167 GLU A N 1
ATOM 1374 C CA . GLU A 1 167 ? 0.477 -6.976 8.800 1.00 95.81 167 GLU A CA 1
ATOM 1375 C C . GLU A 1 167 ? -0.382 -6.016 9.626 1.00 95.81 167 GLU A C 1
ATOM 1377 O O . GLU A 1 167 ? -0.846 -6.381 10.707 1.00 95.81 167 GLU A O 1
ATOM 1382 N N . THR A 1 168 ? -0.662 -4.817 9.103 1.00 94.94 168 THR A N 1
ATOM 1383 C CA . THR A 1 168 ? -1.486 -3.830 9.812 1.00 94.94 168 THR A CA 1
ATOM 1384 C C . THR A 1 168 ? -2.915 -4.340 10.019 1.00 94.94 168 THR A C 1
ATOM 1386 O O . THR A 1 168 ? -3.466 -4.199 11.108 1.00 94.94 168 THR A O 1
ATOM 1389 N N . LEU A 1 169 ? -3.534 -4.963 9.009 1.00 94.69 169 LEU A N 1
ATOM 1390 C CA . LEU A 1 169 ? -4.886 -5.517 9.146 1.00 94.69 169 LEU A CA 1
ATOM 1391 C C . LEU A 1 169 ? -4.930 -6.669 10.145 1.00 94.69 169 LEU A C 1
ATOM 1393 O O . LEU A 1 169 ? -5.863 -6.729 10.942 1.00 94.69 169 LEU A O 1
ATOM 1397 N N . LYS A 1 170 ? -3.925 -7.551 10.128 1.00 94.88 170 LYS A N 1
ATOM 1398 C CA . LYS A 1 170 ? -3.799 -8.637 11.099 1.00 94.88 170 LYS A CA 1
ATOM 1399 C C . LYS A 1 170 ? -3.735 -8.078 12.522 1.00 94.88 170 LYS A C 1
ATOM 1401 O O . LYS A 1 170 ? -4.563 -8.465 13.339 1.00 94.88 170 LYS A O 1
ATOM 1406 N N . ALA A 1 171 ? -2.846 -7.118 12.784 1.00 94.31 171 ALA A N 1
ATOM 1407 C CA . ALA A 1 171 ? -2.703 -6.501 14.104 1.00 94.31 171 ALA A CA 1
ATOM 1408 C C . ALA A 1 171 ? -4.001 -5.816 14.576 1.00 94.31 171 ALA A C 1
ATOM 1410 O O . ALA A 1 171 ? -4.397 -5.939 15.734 1.00 94.31 171 ALA A O 1
ATOM 1411 N N . ILE A 1 172 ? -4.710 -5.130 13.670 1.00 91.50 172 ILE A N 1
ATOM 1412 C CA . ILE A 1 172 ? -6.013 -4.526 13.982 1.00 91.50 172 ILE A CA 1
ATOM 1413 C C . ILE A 1 172 ? -7.047 -5.604 14.329 1.00 91.50 172 ILE A C 1
ATOM 1415 O O . ILE A 1 172 ? -7.789 -5.443 15.295 1.00 91.50 172 ILE A O 1
ATOM 1419 N N . VAL A 1 173 ? -7.124 -6.686 13.550 1.00 91.31 173 VAL A N 1
ATOM 1420 C CA . VAL A 1 173 ? -8.081 -7.775 13.793 1.00 91.31 173 VAL A CA 1
ATOM 1421 C C . VAL A 1 173 ? -7.789 -8.471 15.118 1.00 91.31 173 VAL A C 1
ATOM 1423 O O . VAL A 1 173 ? -8.726 -8.646 15.889 1.00 91.31 173 VAL A O 1
ATOM 1426 N N . GLU A 1 174 ? -6.527 -8.787 15.419 1.00 91.12 174 GLU A N 1
ATOM 1427 C CA . GLU A 1 174 ? -6.103 -9.364 16.705 1.00 91.12 174 GLU A CA 1
ATOM 1428 C C . GLU A 1 174 ? -6.615 -8.512 17.878 1.00 91.12 174 GLU A C 1
ATOM 1430 O O . GLU A 1 174 ? -7.319 -9.011 18.754 1.00 91.12 174 GLU A O 1
ATOM 1435 N N . LYS A 1 175 ? -6.421 -7.190 17.814 1.00 86.81 175 LYS A N 1
ATOM 1436 C CA . LYS A 1 175 ? -6.933 -6.248 18.824 1.00 86.81 175 LYS A CA 1
ATOM 1437 C C . LYS A 1 175 ? -8.458 -6.186 18.908 1.00 86.81 175 LYS A C 1
ATOM 1439 O O . LYS A 1 175 ? -9.013 -5.911 19.971 1.00 86.81 175 LYS A O 1
ATOM 1444 N N . LEU A 1 176 ? -9.165 -6.394 17.798 1.00 83.75 176 LEU A N 1
ATOM 1445 C CA . LEU A 1 176 ? -10.629 -6.411 17.788 1.00 83.75 176 LEU A CA 1
ATOM 1446 C C . LEU A 1 176 ? -11.199 -7.700 18.393 1.00 83.75 176 LEU A C 1
ATOM 1448 O O . LEU A 1 176 ? -12.266 -7.638 19.005 1.00 83.75 176 LEU A O 1
ATOM 1452 N N . VAL A 1 177 ? -10.510 -8.836 18.237 1.00 85.06 177 VAL A N 1
ATOM 1453 C CA . VAL A 1 177 ? -10.974 -10.142 18.734 1.00 85.06 177 VAL A CA 1
ATOM 1454 C C . VAL A 1 177 ? -10.529 -10.455 20.165 1.00 85.06 177 VAL A C 1
ATOM 1456 O O . VAL A 1 177 ? -11.173 -11.283 20.801 1.00 85.06 177 VAL A O 1
ATOM 1459 N N . GLU A 1 178 ? -9.538 -9.740 20.716 1.00 81.38 178 GLU A N 1
ATOM 1460 C CA . GLU A 1 178 ? -9.047 -9.868 22.108 1.00 81.38 178 GLU A CA 1
ATOM 1461 C C . GLU A 1 178 ? -10.151 -9.793 23.194 1.00 81.38 178 GLU A C 1
ATOM 1463 O O . GLU A 1 178 ? -9.935 -10.227 24.321 1.00 81.38 178 GLU A O 1
ATOM 1468 N N . GLY A 1 179 ? -11.350 -9.285 22.879 1.00 60.88 179 GLY A N 1
ATOM 1469 C CA . GLY A 1 179 ? -12.514 -9.280 23.783 1.00 60.88 179 GLY A CA 1
ATOM 1470 C C . GLY A 1 179 ? -13.692 -10.168 23.361 1.00 60.88 179 GLY A C 1
ATOM 1471 O O . GLY A 1 179 ? -14.685 -10.222 24.084 1.00 60.88 179 GLY A O 1
ATOM 1472 N N . VAL A 1 180 ? -13.622 -10.828 22.201 1.00 63.50 180 VAL A N 1
ATOM 1473 C CA . VAL A 1 180 ? -14.706 -11.675 21.669 1.00 63.50 180 VAL A CA 1
ATOM 1474 C C . VAL A 1 180 ? -14.626 -13.091 22.236 1.00 63.50 180 VAL A C 1
ATOM 1476 O O . VAL A 1 180 ? -15.661 -13.672 22.527 1.00 63.50 180 VAL A O 1
ATOM 1479 N N . GLU A 1 181 ? -13.431 -13.623 22.505 1.00 53.41 181 GLU A N 1
ATOM 1480 C CA . GLU A 1 181 ? -13.287 -14.955 23.124 1.00 53.41 181 GLU A CA 1
ATOM 1481 C C . GLU A 1 181 ? -13.857 -15.030 24.555 1.00 53.41 181 GLU A C 1
ATOM 1483 O O . GLU A 1 181 ? -14.190 -16.109 25.038 1.00 53.41 181 GLU A O 1
ATOM 1488 N N . ALA A 1 182 ? -14.044 -13.886 25.222 1.00 49.53 182 ALA A N 1
ATOM 1489 C CA . ALA A 1 182 ? -14.698 -13.804 26.530 1.00 49.53 182 ALA A CA 1
ATOM 1490 C C . ALA A 1 182 ? -16.240 -13.798 26.452 1.00 49.53 182 ALA A C 1
ATOM 1492 O O . ALA A 1 182 ? -16.908 -13.989 27.469 1.00 49.53 182 ALA A O 1
ATOM 1493 N N . ALA A 1 183 ? -16.817 -13.573 25.268 1.00 50.66 183 ALA A N 1
ATOM 1494 C CA . ALA A 1 183 ? -18.255 -13.506 25.043 1.00 50.66 183 ALA A CA 1
ATOM 1495 C C . ALA A 1 183 ? -18.655 -14.584 24.024 1.00 50.66 183 ALA A C 1
ATOM 1497 O O . ALA A 1 183 ? -18.515 -14.394 22.821 1.00 50.66 183 ALA A O 1
ATOM 1498 N N . ASN A 1 184 ? -19.176 -15.713 24.512 1.00 46.75 184 ASN A N 1
ATOM 1499 C CA . ASN A 1 184 ? -19.653 -16.877 23.742 1.00 46.75 184 ASN A CA 1
ATOM 1500 C C . ASN A 1 184 ? -20.859 -16.598 22.804 1.00 46.75 184 ASN A C 1
ATOM 1502 O O . ASN A 1 184 ? -21.709 -17.463 22.621 1.00 46.75 184 ASN A O 1
ATOM 1506 N N . ASP A 1 185 ? -20.965 -15.413 22.206 1.00 52.59 185 ASP A N 1
ATOM 1507 C CA . ASP A 1 185 ? -22.102 -14.995 21.384 1.00 52.59 185 ASP A CA 1
ATOM 1508 C C . ASP A 1 185 ? -21.651 -14.666 19.948 1.00 52.59 185 ASP A C 1
ATOM 1510 O O . ASP A 1 185 ? -21.749 -13.549 19.438 1.00 52.59 185 ASP A O 1
ATOM 1514 N N . THR A 1 186 ? -21.079 -15.672 19.283 1.00 54.31 186 THR A N 1
ATOM 1515 C CA . THR A 1 186 ? -20.570 -15.610 17.899 1.00 54.31 186 THR A CA 1
ATOM 1516 C C . THR A 1 186 ? -21.674 -15.624 16.834 1.00 54.31 186 THR A C 1
ATOM 1518 O O . THR A 1 186 ? -21.391 -15.399 15.651 1.00 54.31 186 THR A O 1
ATOM 1521 N N . GLY A 1 187 ? -22.933 -15.845 17.230 1.00 56.28 187 GLY A N 1
ATOM 1522 C CA . GLY A 1 187 ? -24.070 -15.955 16.314 1.00 56.28 187 GLY A CA 1
ATOM 1523 C C . GLY A 1 187 ? -24.339 -14.662 15.547 1.00 56.28 187 GLY A C 1
ATOM 1524 O O . GLY A 1 187 ? -24.468 -14.676 14.327 1.00 56.28 187 GLY A O 1
ATOM 1525 N N . THR A 1 188 ? -24.323 -13.522 16.237 1.00 56.72 188 THR A N 1
ATOM 1526 C CA . THR A 1 188 ? -24.771 -12.239 15.66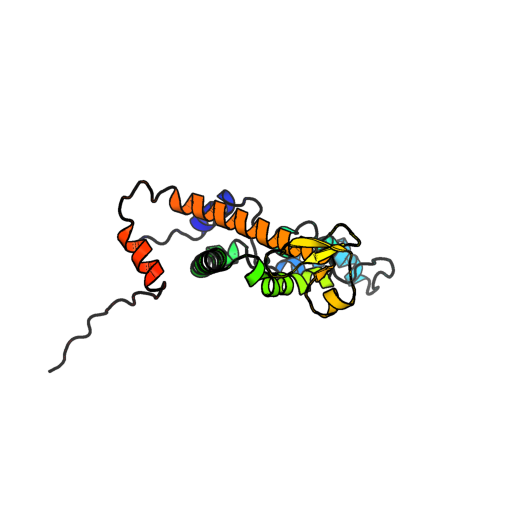9 1.00 56.72 188 THR A CA 1
ATOM 1527 C C . THR A 1 188 ? -23.789 -11.653 14.646 1.00 56.72 188 THR A C 1
ATOM 1529 O O . THR A 1 188 ? -24.198 -11.093 13.628 1.00 56.72 188 THR A O 1
ATOM 1532 N N . PHE A 1 189 ? -22.479 -11.784 14.883 1.00 53.78 189 PHE A N 1
ATOM 1533 C CA . PHE A 1 189 ? -21.452 -11.233 13.988 1.00 53.78 189 PHE A CA 1
ATOM 1534 C C . PHE A 1 189 ? -21.297 -12.060 12.705 1.00 53.78 189 PHE A C 1
ATOM 1536 O O . PHE A 1 189 ? -21.167 -11.493 11.619 1.00 53.78 189 PHE A O 1
ATOM 1543 N N . SER A 1 190 ? -21.380 -13.387 12.823 1.00 55.16 190 SER A N 1
ATOM 1544 C CA . SER A 1 190 ? -21.322 -14.309 11.682 1.00 55.16 190 SER A CA 1
ATOM 1545 C C . SER A 1 190 ? -22.516 -14.100 10.747 1.00 55.16 190 SER A C 1
ATOM 1547 O O . SER A 1 190 ? -22.338 -13.953 9.540 1.00 55.16 190 SER A O 1
ATOM 1549 N N . GLN A 1 191 ? -23.718 -13.942 11.311 1.00 53.72 191 GLN A N 1
ATOM 1550 C CA . GLN A 1 191 ? -24.931 -13.652 10.543 1.00 53.72 191 GLN A CA 1
ATOM 1551 C C . GLN A 1 191 ? -24.849 -12.299 9.817 1.00 53.72 191 GLN A C 1
ATOM 1553 O O . GLN A 1 191 ? -25.205 -12.204 8.646 1.00 53.72 191 GLN A O 1
ATOM 1558 N N . ALA A 1 192 ? -24.316 -11.261 10.476 1.00 54.94 192 ALA A N 1
ATOM 1559 C CA . ALA A 1 192 ? -24.150 -9.931 9.885 1.00 54.94 192 ALA A CA 1
ATOM 1560 C C . ALA A 1 192 ? -23.113 -9.891 8.743 1.00 54.94 192 ALA A C 1
ATOM 1562 O O . ALA A 1 192 ? -23.250 -9.100 7.804 1.00 54.94 192 ALA A O 1
ATOM 1563 N N . LEU A 1 193 ? -22.078 -10.735 8.811 1.00 55.56 193 LEU A N 1
ATOM 1564 C CA . LEU A 1 193 ? -21.100 -10.926 7.737 1.00 55.56 193 LEU A CA 1
ATOM 1565 C C . LEU A 1 193 ? -21.720 -11.629 6.521 1.00 55.56 193 LEU A C 1
ATOM 1567 O O . LEU A 1 193 ? -21.456 -11.220 5.389 1.00 55.56 193 LEU A O 1
ATOM 1571 N N . GLU A 1 194 ? -22.569 -12.634 6.747 1.00 55.53 194 GLU A N 1
ATOM 1572 C CA . GLU A 1 194 ? -23.252 -13.390 5.688 1.00 55.53 194 GLU A CA 1
ATOM 1573 C C . GLU A 1 194 ? -24.327 -12.569 4.966 1.00 55.53 194 GLU A C 1
ATOM 1575 O O . GLU A 1 194 ? -24.431 -12.624 3.740 1.00 55.53 194 GLU A O 1
ATOM 1580 N N . THR A 1 195 ? -25.087 -11.738 5.685 1.00 54.09 195 THR A N 1
ATOM 1581 C CA . THR A 1 195 ? -26.128 -10.888 5.077 1.00 54.09 195 THR A CA 1
ATOM 1582 C C . THR A 1 195 ? -25.578 -9.645 4.368 1.00 54.09 195 THR A C 1
ATOM 1584 O O . THR A 1 195 ? -26.335 -8.887 3.751 1.00 54.09 195 THR A O 1
ATOM 1587 N N . GLY A 1 196 ? -24.261 -9.418 4.447 1.00 47.66 196 GLY A N 1
ATOM 1588 C CA . GLY A 1 196 ? -23.634 -8.133 4.161 1.00 47.66 196 GLY A CA 1
ATOM 1589 C C . GLY A 1 196 ? -24.044 -7.102 5.213 1.00 47.66 196 GLY A C 1
ATOM 1590 O O . GLY A 1 196 ? -25.176 -7.106 5.690 1.00 47.66 196 GLY A O 1
ATOM 1591 N N . LEU A 1 197 ? -23.133 -6.197 5.576 1.00 52.62 197 LEU A N 1
ATOM 1592 C CA . LEU A 1 197 ? -23.324 -5.138 6.583 1.00 52.62 197 LEU A CA 1
ATOM 1593 C C . LEU A 1 197 ? -24.351 -4.069 6.143 1.00 52.62 197 LEU A C 1
ATOM 1595 O O . LEU A 1 197 ? -24.085 -2.866 6.178 1.00 52.62 197 LEU A O 1
ATOM 1599 N N . LYS A 1 198 ? -25.529 -4.477 5.673 1.00 46.34 198 LYS A N 1
ATOM 1600 C CA . LYS A 1 198 ? -26.653 -3.591 5.426 1.00 46.34 198 LYS A CA 1
ATOM 1601 C C . LYS A 1 198 ? -27.146 -3.117 6.783 1.00 46.34 198 LYS A C 1
ATOM 1603 O O . LYS A 1 198 ? -27.426 -3.918 7.670 1.00 46.34 198 LYS A O 1
ATOM 1608 N N . LYS A 1 199 ? -27.231 -1.794 6.939 1.00 40.62 199 LYS A N 1
ATOM 1609 C CA . LYS A 1 199 ? -27.948 -1.157 8.044 1.00 40.62 199 LYS A CA 1
ATOM 1610 C C . LYS A 1 199 ? -29.293 -1.867 8.194 1.00 40.62 199 LYS A C 1
ATOM 1612 O O . LYS A 1 199 ? -30.115 -1.786 7.284 1.00 40.62 199 LYS A O 1
ATOM 1617 N N . VAL A 1 200 ? -29.512 -2.517 9.332 1.00 41.88 200 VAL A N 1
ATOM 1618 C CA . VAL A 1 200 ? -30.866 -2.784 9.807 1.00 41.88 200 VAL A CA 1
ATOM 1619 C C . VAL A 1 200 ? -31.454 -1.399 10.051 1.00 41.88 200 VAL A C 1
ATOM 1621 O O . VAL A 1 200 ? -31.110 -0.729 11.021 1.00 41.88 200 VAL A O 1
ATOM 1624 N N . SER A 1 201 ? -32.191 -0.879 9.071 1.00 37.75 201 SER A N 1
ATOM 1625 C CA . SER A 1 201 ? -33.021 0.298 9.276 1.00 37.75 201 SER A CA 1
ATOM 1626 C C . SER A 1 201 ? -34.081 -0.092 10.289 1.00 37.75 201 SER A C 1
ATOM 1628 O O . SER A 1 201 ? -34.793 -1.073 10.063 1.00 37.75 201 SER A O 1
ATOM 1630 N N . ASP A 1 202 ? -34.149 0.659 11.385 1.00 36.75 202 ASP A N 1
ATOM 1631 C CA . ASP A 1 202 ? -35.210 0.566 12.377 1.00 36.75 202 ASP A CA 1
ATOM 1632 C C . ASP A 1 202 ? -36.561 0.442 11.667 1.00 36.75 202 ASP A C 1
ATOM 1634 O O . ASP A 1 202 ? -36.962 1.325 10.901 1.00 36.75 202 ASP A O 1
ATOM 1638 N N . GLN A 1 203 ? -37.256 -0.669 11.908 1.00 33.38 203 GLN A N 1
ATOM 1639 C CA . GLN A 1 203 ? -38.680 -0.763 11.633 1.00 33.38 203 GLN A CA 1
ATOM 1640 C C . GLN A 1 203 ? -39.378 0.204 12.590 1.00 33.38 203 GLN A C 1
ATOM 1642 O O . GLN A 1 203 ? -39.770 -0.148 13.699 1.00 33.38 203 GLN A O 1
ATOM 1647 N N . SER A 1 204 ? -39.480 1.461 12.166 1.00 35.31 204 SER A N 1
ATOM 1648 C CA . SER A 1 204 ? -40.420 2.406 12.742 1.00 35.31 204 SER A CA 1
ATOM 1649 C C . SER A 1 204 ? -41.813 1.895 12.393 1.00 35.31 204 SER A C 1
ATOM 1651 O O . SER A 1 204 ? -42.193 1.850 11.223 1.00 35.31 204 SER A O 1
ATOM 1653 N N . SER A 1 205 ? -42.534 1.437 13.413 1.00 43.59 205 SER A N 1
ATOM 1654 C CA . SER A 1 205 ? -43.944 1.078 13.341 1.00 43.59 205 SER A CA 1
ATOM 1655 C C . SER A 1 205 ? -44.730 2.236 12.727 1.00 43.59 205 SER A C 1
ATOM 1657 O O . SER A 1 205 ? -44.875 3.286 13.356 1.00 43.59 205 SER A O 1
ATOM 1659 N N . CYS A 1 206 ? -45.243 2.054 11.513 1.00 30.73 206 CYS A N 1
ATOM 1660 C CA . CYS A 1 206 ? -46.289 2.915 10.984 1.00 30.73 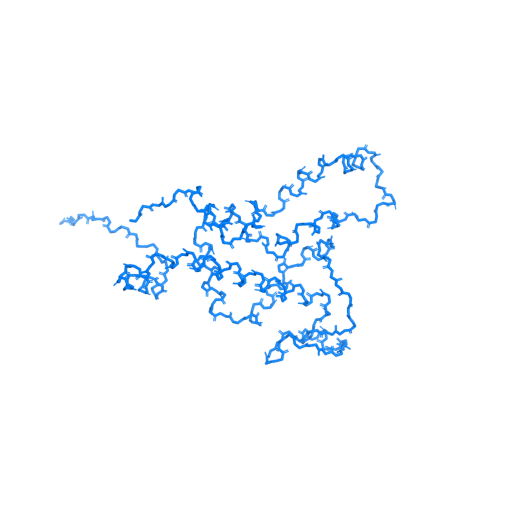206 CYS A CA 1
ATOM 1661 C C . CYS A 1 206 ? -47.609 2.149 11.056 1.00 30.73 206 CYS A C 1
ATOM 1663 O O . CYS A 1 206 ? -47.742 1.052 10.523 1.00 30.73 206 CYS A O 1
ATOM 1665 N N . VAL A 1 207 ? -48.513 2.751 11.817 1.00 38.50 207 VAL A N 1
ATOM 1666 C CA . VAL A 1 207 ? -49.877 2.355 12.152 1.00 38.50 207 VAL A CA 1
ATOM 1667 C C . VAL A 1 207 ? -50.672 1.994 10.893 1.00 38.50 207 VAL A C 1
ATOM 1669 O O . VAL A 1 207 ? -50.675 2.756 9.927 1.00 38.50 207 VAL A O 1
ATOM 1672 N N . GLU A 1 208 ? -51.365 0.852 10.922 1.00 34.69 208 GLU A N 1
ATOM 1673 C CA . GLU A 1 208 ? -52.418 0.530 9.957 1.00 34.69 208 GLU A CA 1
ATOM 1674 C C . GLU A 1 208 ? -53.564 1.537 10.113 1.00 34.69 208 GLU A C 1
ATOM 1676 O O . GLU A 1 208 ? -54.141 1.670 11.194 1.00 34.69 208 GLU A O 1
ATOM 1681 N N . PHE A 1 209 ? -53.897 2.248 9.036 1.00 32.69 209 PHE A N 1
ATOM 1682 C CA . PHE A 1 209 ? -55.179 2.932 8.924 1.00 32.69 209 PHE A CA 1
ATOM 1683 C C . PHE A 1 209 ? -56.139 2.034 8.144 1.00 32.69 209 PHE A C 1
ATOM 1685 O O . PHE A 1 209 ? -55.808 1.575 7.049 1.00 32.69 209 PHE A O 1
ATOM 1692 N N . ALA A 1 210 ? -57.285 1.780 8.776 1.00 40.47 210 ALA A N 1
ATOM 1693 C CA . ALA A 1 210 ? -58.466 1.139 8.210 1.00 40.47 210 ALA A CA 1
ATOM 1694 C C . ALA A 1 210 ? -59.096 1.967 7.080 1.00 40.47 210 ALA A C 1
ATOM 1696 O O . ALA A 1 210 ? -58.969 3.215 7.120 1.00 40.47 210 ALA A O 1
#

Mean predicted aligned error: 11.45 Å

Secondary structure (DSSP, 8-state):
-----HHHHHHHHHHH-TT--SS-TTTHHHHHHHTSHHHHHHHHT----TT---TT-HHHHGGGHHHHH-TT-SHHHHHH-HHHHHHHHHHHHHS-HHHHHHHHHHHTHHHHHTT-S-----SEEEE-SSTTTT-EEE--HHHHHTTSEEEHHHHHHHHHHHHHHHHHHHHHHHHHHTTTTTS---HHHHHHHHT-S---------PPP-

Solvent-accessible surface area (backbone atoms only — not comparable to full-atom values): 12262 Å² total; per-residue (Å²): 134,83,78,76,50,57,67,60,45,44,50,54,50,39,73,40,35,77,80,57,40,63,54,59,67,68,67,56,70,47,56,64,47,52,63,33,78,66,44,39,52,44,63,70,64,74,42,79,55,89,84,55,92,61,90,57,58,10,72,79,37,37,89,47,40,68,46,51,55,36,46,78,63,17,43,49,51,45,46,74,35,58,65,57,51,53,52,51,52,53,53,59,71,75,41,58,71,61,77,43,38,67,59,50,48,54,67,34,46,65,38,52,79,29,50,20,62,86,63,70,88,57,82,34,17,22,28,50,48,82,96,52,50,72,41,80,41,80,59,47,71,69,43,41,77,68,56,51,22,36,57,28,47,63,41,52,52,37,54,50,37,52,49,54,49,51,53,44,52,49,38,42,48,54,67,64,45,76,65,45,84,81,45,96,66,64,65,64,61,54,51,40,62,72,71,43,87,67,79,81,69,78,83,73,86,76,81,88,79,132

pLDDT: mean 79.24, std 19.71, range [30.73, 97.88]

Organism: Mollisia scopiformis (NCBI:txid149040)

Radius of gyration: 22.39 Å; Cα contacts (8 Å, |Δi|>4): 198; chains: 1; bounding box: 79×53×51 Å

Sequence (210 aa):
MEKKSGEKRKALLLEADPTMYPHQCDIRFTEEFVNTPEQRRSLQSGVWDQNDPDLTQGRARRPYRNICLLPYLNIESLKNDPARLLNIIYNRVKYSPKQWWGFDNYLLDKQWKIGSLSTPYNRSGLVTYGSRYGDLVPWQERSAHAHDIIGFPRGILVLEAQMKLSETLKAIVEKLVEGVEAANDTGTFSQALETGLKKVSDQSSCVEFA

Foldseek 3Di:
DDPDALVSLLVLLCQLPVLAAADQPDPCCVVVVCPDPVNVVCVVVVDVPPPPPQPLCQVVLQVVLLCLQPSCRHSVNCSVDVVSLVVLLVVPVVDDLLVCQVVSLVSNVSSVVRNNHDFDADQWWAARDDPRHRPTHHDDPVCCVVVRTHGPRSSVSSVVSSVVSVSSSVSSVCSVCVCVVVPPPPPPVVVCVVVDVPPPDDPPDDDDDD